Protein AF-A0A2D4GLN8-F1 (afdb_monomer_lite)

Organism: Micrurus corallinus (NCBI:txid54390)

Secondary structure (DSSP, 8-state):
-EEPPPPSS--GGGSSEEEEEEEETTEEEEEEEEETTS-EEEEETTT--EEEEE---HHHHHTSPPPP---TTT--TTSHHHHTHHHHHHHHTT-HHHHHHHHHHHHHHHHHHHHHHHHTTPPP--SSEEEETTTTEEEETT---SPP-TTTEEEEEEETTEEEEEE---------------------------

Sequence (194 aa):
MEFKLKPFFGGSTSINQISGKIKSGEEVLASLDGHWDGEVYINDLKNGSTDIFWNPTSEVRKQRLKRHIVLFEEQTEFESERLWQHVTSAIGKGDQHKATQEKFVLEEEQRHAARERKENGTEWKSLLFWHNATTNEWHYKYEDLRPWDPLNDIAQYEKDGVLQTMHRHLSNRMSTHKNMCISNQVARHKVISN

Structure (mmCIF, N/CA/C/O backbone):
data_AF-A0A2D4GLN8-F1
#
_entry.id   AF-A0A2D4GLN8-F1
#
loop_
_atom_site.group_PDB
_atom_site.id
_atom_site.type_symbol
_atom_site.label_atom_id
_atom_site.label_alt_id
_atom_site.label_comp_id
_atom_site.label_asym_id
_atom_site.label_entity_id
_atom_site.label_seq_id
_atom_site.pdbx_PDB_ins_code
_atom_site.Cartn_x
_atom_site.Cartn_y
_atom_site.Cartn_z
_atom_site.occupancy
_atom_site.B_iso_or_equiv
_atom_site.auth_seq_id
_atom_site.auth_comp_id
_atom_site.auth_asym_id
_atom_site.auth_atom_id
_atom_site.pdbx_PDB_model_num
ATOM 1 N N . MET A 1 1 ? 13.239 8.170 -11.769 1.00 92.69 1 MET A N 1
ATOM 2 C CA . MET A 1 1 ? 12.138 7.887 -12.711 1.00 92.69 1 MET A CA 1
ATOM 3 C C . MET A 1 1 ? 11.115 8.993 -12.555 1.00 92.69 1 MET A C 1
ATOM 5 O O . MET A 1 1 ? 10.962 9.494 -11.449 1.00 92.69 1 MET A O 1
ATOM 9 N N . GLU A 1 2 ? 10.488 9.403 -13.643 1.00 96.19 2 GLU A N 1
ATOM 10 C CA . GLU A 1 2 ? 9.536 10.503 -13.740 1.00 96.19 2 GLU A CA 1
ATOM 11 C C . GLU A 1 2 ? 8.198 9.941 -14.221 1.00 96.19 2 GLU A C 1
ATOM 13 O O . GLU A 1 2 ? 8.168 9.174 -15.183 1.00 96.19 2 GLU A O 1
ATOM 18 N N . PHE A 1 3 ? 7.108 10.328 -13.561 1.00 95.94 3 PHE A N 1
ATOM 19 C CA . PHE A 1 3 ? 5.743 10.074 -14.016 1.00 95.94 3 PHE A CA 1
ATOM 20 C C . PHE A 1 3 ? 5.214 11.371 -14.620 1.00 95.94 3 PHE A C 1
ATOM 22 O O . PHE A 1 3 ? 5.075 12.372 -13.916 1.00 95.94 3 PHE A O 1
ATOM 29 N N . LYS A 1 4 ? 4.960 11.373 -15.929 1.00 93.62 4 LYS A N 1
ATOM 30 C CA . LYS A 1 4 ? 4.572 12.580 -16.659 1.00 93.62 4 LYS A CA 1
ATOM 31 C C . LYS A 1 4 ? 3.086 12.854 -16.464 1.00 93.62 4 LYS A C 1
ATOM 33 O O . LYS A 1 4 ? 2.242 11.972 -16.622 1.00 93.62 4 LYS A O 1
ATOM 38 N N . LEU A 1 5 ? 2.769 14.107 -16.154 1.00 91.38 5 LEU A N 1
ATOM 39 C CA . LEU A 1 5 ? 1.395 14.598 -16.170 1.00 91.38 5 LEU A CA 1
ATOM 40 C C . LEU A 1 5 ? 0.886 14.680 -17.613 1.00 91.38 5 LEU A C 1
ATOM 42 O O . LEU A 1 5 ? 1.664 14.892 -18.545 1.00 91.38 5 LEU A O 1
ATOM 46 N N . LYS A 1 6 ? -0.433 14.565 -17.797 1.00 88.12 6 LYS A N 1
ATOM 47 C CA . LYS A 1 6 ? -1.053 14.755 -19.112 1.00 88.12 6 LYS A CA 1
ATOM 48 C C . LYS A 1 6 ? -0.771 16.189 -19.611 1.00 88.12 6 LYS A C 1
ATOM 50 O O . LYS A 1 6 ? -1.154 17.134 -18.920 1.00 88.12 6 LYS A O 1
ATOM 55 N N . PRO A 1 7 ? -0.162 16.381 -20.796 1.00 85.19 7 PRO A N 1
ATOM 56 C CA . PRO A 1 7 ? 0.069 17.709 -21.358 1.00 85.19 7 PRO A CA 1
ATOM 57 C C . PRO A 1 7 ? -1.242 18.388 -21.784 1.00 85.19 7 PRO A C 1
ATOM 59 O O . PRO A 1 7 ? -2.213 17.724 -22.150 1.00 85.19 7 PRO A O 1
ATOM 62 N N . PHE A 1 8 ? -1.248 19.727 -21.795 1.00 81.81 8 PHE A N 1
ATOM 63 C CA . PHE A 1 8 ? -2.381 20.537 -22.273 1.00 81.81 8 PHE A CA 1
ATOM 64 C C . PHE A 1 8 ? -2.736 20.259 -23.740 1.00 81.81 8 PHE A C 1
ATOM 66 O O . PHE A 1 8 ? -3.911 20.233 -24.100 1.00 81.81 8 PHE A O 1
ATOM 73 N N . PHE A 1 9 ? -1.721 20.013 -24.571 1.00 78.06 9 PHE A N 1
ATOM 74 C CA . PHE A 1 9 ? -1.871 19.602 -25.962 1.00 78.06 9 PHE A CA 1
ATOM 75 C C . PHE A 1 9 ? -1.399 18.152 -26.092 1.00 78.06 9 PHE A C 1
ATOM 77 O O . PHE A 1 9 ? -0.203 17.874 -26.078 1.00 78.06 9 PHE A O 1
ATOM 84 N N . GLY A 1 10 ? -2.352 17.225 -26.169 1.00 68.44 10 GLY A N 1
ATOM 85 C CA . GLY A 1 10 ? -2.090 15.791 -26.256 1.00 68.44 10 GLY A CA 1
ATOM 86 C C . GLY A 1 10 ? -3.377 14.972 -26.184 1.00 68.44 10 GLY A C 1
ATOM 87 O O . GLY A 1 10 ? -4.325 15.333 -25.480 1.00 68.44 10 GLY A O 1
ATOM 88 N N . GLY A 1 11 ? -3.427 13.885 -26.957 1.00 77.06 11 GLY A N 1
ATOM 89 C CA . GLY A 1 11 ? -4.566 12.967 -26.988 1.00 77.06 11 GLY A CA 1
ATOM 90 C C . GLY A 1 11 ? -4.632 12.052 -25.760 1.00 77.06 11 GLY A C 1
ATOM 91 O O . GLY A 1 11 ? -3.995 12.281 -24.733 1.00 77.06 11 GLY A O 1
ATOM 92 N N . SER A 1 12 ? -5.385 10.958 -25.871 1.00 76.06 12 SER A N 1
ATOM 93 C CA . SER A 1 12 ? -5.322 9.861 -24.892 1.00 76.06 12 SER A CA 1
ATOM 94 C C . SER A 1 12 ? -3.939 9.198 -24.845 1.00 76.06 12 SER A C 1
ATOM 96 O O . SER A 1 12 ? -3.549 8.694 -23.803 1.00 76.06 12 SER A O 1
ATOM 98 N N . THR A 1 13 ? -3.161 9.263 -25.927 1.00 79.88 13 THR A N 1
ATOM 99 C CA . THR A 1 13 ? -1.809 8.689 -26.055 1.00 79.88 13 THR A CA 1
ATOM 100 C C . THR A 1 13 ? -0.721 9.396 -25.237 1.00 79.88 13 THR A C 1
ATOM 102 O O . THR A 1 13 ? 0.426 8.966 -25.262 1.00 79.88 13 THR A O 1
ATOM 105 N N . SER A 1 14 ? -1.045 10.467 -24.505 1.00 84.12 14 SER A N 1
ATOM 106 C CA . SER A 1 14 ? -0.107 11.180 -23.623 1.00 84.12 14 SER A CA 1
ATOM 107 C C . SER A 1 14 ? -0.478 11.095 -22.136 1.00 84.12 14 SER A C 1
ATOM 109 O O . SER A 1 14 ? -0.039 11.925 -21.343 1.00 84.12 14 SER A O 1
ATOM 111 N N . ILE A 1 15 ? -1.322 10.134 -21.748 1.00 91.25 15 ILE A N 1
ATOM 112 C CA . ILE A 1 15 ? -1.586 9.797 -20.338 1.00 91.25 15 ILE A CA 1
ATOM 113 C C . ILE A 1 15 ? -0.644 8.681 -19.877 1.00 91.25 15 ILE A C 1
ATOM 115 O O . ILE A 1 15 ? -0.124 7.935 -20.702 1.00 91.25 15 ILE A O 1
ATOM 119 N N . ASN A 1 16 ? -0.451 8.544 -18.564 1.00 93.94 16 ASN A N 1
ATOM 120 C CA . ASN A 1 16 ? 0.277 7.428 -17.940 1.00 93.94 16 ASN A CA 1
ATOM 121 C C . ASN A 1 16 ? 1.735 7.242 -18.407 1.00 93.94 16 ASN A C 1
ATOM 123 O O . ASN A 1 16 ? 2.339 6.191 -18.187 1.00 93.94 16 ASN A O 1
ATOM 127 N N . GLN A 1 17 ? 2.322 8.272 -19.017 1.00 95.69 17 GLN A N 1
ATOM 128 C CA . GLN A 1 17 ? 3.695 8.227 -19.502 1.00 95.69 17 GLN A CA 1
ATOM 129 C C . GLN A 1 17 ? 4.704 8.238 -18.351 1.00 95.69 17 GLN A C 1
ATOM 131 O O . GLN A 1 17 ? 4.537 8.950 -17.358 1.00 95.69 17 GLN A O 1
ATOM 136 N N . ILE A 1 18 ? 5.792 7.496 -18.525 1.00 96.88 18 ILE A N 1
ATOM 137 C CA . ILE A 1 18 ? 6.964 7.525 -17.655 1.00 96.88 18 ILE A CA 1
ATOM 138 C C . ILE A 1 18 ? 8.237 7.744 -18.467 1.00 96.88 18 ILE A C 1
ATOM 140 O O . ILE A 1 18 ? 8.311 7.382 -19.643 1.00 96.88 18 ILE A O 1
ATOM 144 N N . SER A 1 19 ? 9.250 8.315 -17.820 1.00 97.06 19 SER A N 1
ATOM 145 C CA . SER A 1 19 ? 10.628 8.278 -18.313 1.00 97.06 19 SER A CA 1
ATOM 146 C C . SER A 1 19 ? 11.643 8.067 -17.193 1.00 97.06 19 SER A C 1
ATOM 148 O O . SER A 1 19 ? 11.405 8.362 -16.021 1.00 97.06 19 SER A O 1
ATOM 150 N N . GLY A 1 20 ? 12.812 7.540 -17.526 1.00 97.25 20 GLY A N 1
ATOM 151 C CA . GLY A 1 20 ? 13.830 7.165 -16.560 1.00 97.25 20 GLY A CA 1
ATOM 152 C C . GLY A 1 20 ? 15.208 7.035 -17.185 1.00 97.25 20 GLY A C 1
ATOM 153 O O . GLY A 1 20 ? 15.371 6.989 -18.400 1.00 97.25 20 GLY A O 1
ATOM 154 N N . LYS A 1 21 ? 16.219 6.991 -16.321 1.00 97.00 21 LYS A N 1
ATOM 155 C CA . LYS A 1 21 ? 17.610 6.728 -16.684 1.00 97.00 21 LYS A CA 1
ATOM 156 C C . LYS A 1 21 ? 18.196 5.781 -15.649 1.00 97.00 21 LYS A C 1
ATOM 158 O O . LYS A 1 21 ? 18.095 6.063 -14.455 1.00 97.00 21 LYS A O 1
ATOM 163 N N . ILE A 1 22 ? 18.789 4.689 -16.110 1.00 96.06 22 ILE A N 1
ATOM 164 C CA . ILE A 1 22 ? 19.593 3.782 -15.292 1.00 96.06 22 ILE A CA 1
ATOM 165 C C . ILE A 1 22 ? 21.025 4.314 -15.340 1.00 96.06 22 ILE A C 1
ATOM 167 O O . ILE A 1 22 ? 21.547 4.585 -16.424 1.00 96.06 22 ILE A O 1
ATOM 171 N N . LYS A 1 23 ? 21.642 4.515 -14.174 1.00 95.81 23 LYS A N 1
ATOM 172 C CA . LYS A 1 23 ? 22.977 5.108 -14.054 1.00 95.81 23 LYS A CA 1
ATOM 173 C C . LYS A 1 23 ? 23.905 4.273 -13.183 1.00 95.81 23 LYS A C 1
ATOM 175 O O . LYS A 1 23 ? 23.449 3.647 -12.231 1.00 95.81 23 LYS A O 1
ATOM 180 N N . SER A 1 24 ? 25.201 4.360 -13.467 1.00 95.88 24 SER A N 1
ATOM 181 C CA . SER A 1 24 ? 26.281 3.934 -12.574 1.00 95.88 24 SER A CA 1
ATOM 182 C C . SER A 1 24 ? 27.139 5.156 -12.249 1.00 95.88 24 SER A C 1
ATOM 184 O O . SER A 1 24 ? 27.891 5.642 -13.092 1.00 95.88 24 SER A O 1
ATOM 186 N N . GLY A 1 25 ? 26.953 5.724 -11.055 1.00 94.38 25 GLY A N 1
ATOM 187 C CA . GLY A 1 25 ? 27.470 7.058 -10.741 1.00 94.38 25 GLY A CA 1
ATOM 188 C C . GLY A 1 25 ? 26.879 8.114 -11.684 1.00 94.38 25 GLY A C 1
ATOM 189 O O . GLY A 1 25 ? 25.660 8.293 -11.745 1.00 94.38 25 GLY A O 1
ATOM 190 N N . GLU A 1 26 ? 27.740 8.804 -12.431 1.00 93.44 26 GLU A N 1
ATOM 191 C CA . GLU A 1 26 ? 27.329 9.808 -13.420 1.00 93.44 26 GLU A CA 1
ATOM 192 C C . GLU A 1 26 ? 27.020 9.214 -14.808 1.00 93.44 26 GLU A C 1
ATOM 194 O O . GLU A 1 26 ? 26.206 9.789 -15.539 1.00 93.44 26 GLU A O 1
ATOM 199 N N . GLU A 1 27 ? 27.601 8.054 -15.149 1.00 94.94 27 GLU A N 1
ATOM 200 C CA . GLU A 1 27 ? 27.403 7.367 -16.433 1.00 94.94 27 GLU A CA 1
ATOM 201 C C . GLU A 1 27 ? 25.939 6.937 -16.583 1.00 94.94 27 GLU A C 1
ATOM 203 O O . GLU A 1 27 ? 25.380 6.271 -15.708 1.00 94.94 27 GLU A O 1
ATOM 208 N N . VAL A 1 28 ? 25.311 7.293 -17.706 1.00 95.81 28 VAL A N 1
ATOM 209 C CA . VAL A 1 28 ? 23.984 6.783 -18.069 1.00 95.81 28 VAL A CA 1
ATOM 210 C C . VAL A 1 28 ? 24.169 5.506 -18.877 1.00 95.81 28 VAL A C 1
ATOM 212 O O . VAL A 1 28 ? 24.765 5.540 -19.948 1.00 95.81 28 VAL A O 1
ATOM 215 N N . LEU A 1 29 ? 23.647 4.395 -18.362 1.00 96.12 29 LEU A N 1
ATOM 216 C CA . LEU A 1 29 ? 23.740 3.080 -18.996 1.00 96.12 29 LEU A CA 1
ATOM 217 C C . LEU A 1 29 ? 22.573 2.836 -19.959 1.00 96.12 29 LEU A C 1
ATOM 219 O O . LEU A 1 29 ? 22.769 2.310 -21.049 1.00 96.12 29 LEU A O 1
ATOM 223 N N . ALA A 1 30 ? 21.365 3.249 -19.565 1.00 97.38 30 ALA A N 1
ATOM 224 C CA . ALA A 1 30 ? 20.156 3.097 -20.367 1.00 97.38 30 ALA A CA 1
ATOM 225 C C . ALA A 1 30 ? 19.115 4.186 -20.056 1.00 97.38 30 ALA A C 1
ATOM 227 O O . ALA A 1 30 ? 19.125 4.759 -18.958 1.00 97.38 30 ALA A O 1
ATOM 228 N N . SER A 1 31 ? 18.185 4.443 -20.982 1.00 97.44 31 SER A N 1
ATOM 229 C CA . SER A 1 31 ? 16.921 5.142 -20.682 1.00 97.44 31 SER A CA 1
ATOM 230 C C . SER A 1 31 ? 15.756 4.160 -20.567 1.00 97.44 31 SER A C 1
ATOM 232 O O . SER A 1 31 ? 15.816 3.048 -21.083 1.00 97.44 31 SER A O 1
ATOM 234 N N . LEU A 1 32 ? 14.706 4.578 -19.866 1.00 97.81 32 LEU A N 1
ATOM 235 C CA . LEU A 1 32 ? 13.406 3.914 -19.830 1.00 97.81 32 LEU A CA 1
ATOM 236 C C . LEU A 1 32 ? 12.368 4.922 -20.300 1.00 97.81 32 LEU A C 1
ATOM 238 O O . LEU A 1 32 ? 12.327 6.013 -19.740 1.00 97.81 32 LEU A O 1
ATOM 242 N N . ASP A 1 33 ? 11.521 4.577 -21.260 1.00 96.94 33 ASP A N 1
ATOM 243 C CA . ASP A 1 33 ? 10.501 5.482 -21.799 1.00 96.94 33 ASP A CA 1
ATOM 244 C C . ASP A 1 33 ? 9.259 4.682 -22.228 1.00 96.94 33 ASP A C 1
ATOM 246 O O . ASP A 1 33 ? 9.375 3.608 -22.815 1.00 96.94 33 ASP A O 1
ATOM 250 N N . GLY A 1 34 ? 8.055 5.172 -21.914 1.00 96.12 34 GLY A N 1
ATOM 251 C CA . GLY A 1 34 ? 6.804 4.500 -22.290 1.00 96.12 34 GLY A CA 1
ATOM 252 C C . GLY A 1 34 ? 5.644 4.798 -21.346 1.00 96.12 34 GLY A C 1
ATOM 253 O O . GLY A 1 34 ? 5.545 5.909 -20.831 1.00 96.12 34 GLY A O 1
ATOM 254 N N . HIS A 1 35 ? 4.769 3.818 -21.120 1.00 95.81 35 HIS A N 1
ATOM 255 C CA . HIS A 1 35 ? 3.524 3.938 -20.355 1.00 95.81 35 HIS A CA 1
ATOM 256 C C . HIS A 1 35 ? 3.455 2.895 -19.233 1.00 95.81 35 HIS A C 1
ATOM 258 O O . HIS A 1 35 ? 3.613 1.706 -19.490 1.00 95.81 35 HIS A O 1
ATOM 264 N N . TRP A 1 36 ? 3.193 3.302 -17.985 1.00 94.62 36 TRP A N 1
ATOM 265 C CA . TRP A 1 36 ? 3.223 2.366 -16.842 1.00 94.62 36 TRP A CA 1
ATOM 266 C C . TRP A 1 36 ? 2.078 1.334 -16.850 1.00 94.62 36 TRP A C 1
ATOM 268 O O . TRP A 1 36 ? 2.211 0.246 -16.282 1.00 94.62 36 TRP A O 1
ATOM 278 N N . ASP A 1 37 ? 0.966 1.654 -17.512 1.00 93.44 37 ASP A N 1
ATOM 279 C CA . ASP A 1 37 ? -0.192 0.785 -17.754 1.00 93.44 37 ASP A CA 1
ATOM 280 C C . ASP A 1 37 ? -0.115 0.008 -19.082 1.00 93.44 37 ASP A C 1
ATOM 282 O O . ASP A 1 37 ? -0.986 -0.821 -19.363 1.00 93.44 37 ASP A O 1
ATOM 286 N N . GLY A 1 38 ? 0.937 0.242 -19.870 1.00 94.06 38 GLY A N 1
ATOM 287 C CA . GLY A 1 38 ? 1.184 -0.356 -21.177 1.00 94.06 38 GLY A CA 1
ATOM 288 C C . GLY A 1 38 ? 2.660 -0.701 -21.365 1.00 94.06 38 GLY A C 1
ATOM 289 O O . GLY A 1 38 ? 3.298 -1.255 -20.472 1.00 94.06 38 GLY A O 1
ATOM 290 N N . GLU A 1 39 ? 3.195 -0.416 -22.546 1.00 96.69 39 GLU A N 1
ATOM 291 C CA . GLU A 1 39 ? 4.578 -0.750 -22.884 1.00 96.69 39 GLU A CA 1
ATOM 292 C C . GLU A 1 39 ? 5.568 0.283 -22.344 1.00 96.69 39 GLU A C 1
ATOM 294 O O . GLU A 1 39 ? 5.415 1.485 -22.566 1.00 96.69 39 GLU A O 1
ATOM 299 N N . VAL A 1 40 ? 6.617 -0.201 -21.682 1.00 97.62 40 VAL A N 1
ATOM 300 C CA . VAL A 1 40 ? 7.818 0.565 -21.335 1.00 97.62 40 VAL A CA 1
ATOM 301 C C . VAL A 1 40 ? 8.992 -0.066 -22.059 1.00 97.62 40 VAL A C 1
ATOM 303 O O . VAL A 1 40 ? 9.223 -1.272 -21.952 1.00 97.62 40 VAL A O 1
ATOM 306 N N . TYR A 1 41 ? 9.742 0.766 -22.764 1.00 97.94 41 TYR A N 1
ATOM 307 C CA . TYR A 1 41 ? 10.926 0.388 -23.515 1.00 97.94 41 TYR A CA 1
ATOM 308 C C . TYR A 1 41 ? 12.179 0.743 -22.715 1.00 97.94 41 TYR A C 1
ATOM 310 O O . TYR A 1 41 ? 12.209 1.774 -22.039 1.00 97.94 41 TYR A O 1
ATOM 318 N N . ILE A 1 42 ? 13.207 -0.101 -22.793 1.00 97.81 42 ILE A N 1
ATOM 319 C CA . ILE A 1 42 ? 14.565 0.202 -22.336 1.00 97.81 42 ILE A CA 1
ATOM 320 C C . ILE A 1 42 ? 15.451 0.451 -23.555 1.00 97.81 42 ILE A C 1
ATOM 322 O O . ILE A 1 42 ? 15.430 -0.328 -24.502 1.00 97.81 42 ILE A O 1
ATOM 326 N N . ASN A 1 43 ? 16.214 1.542 -23.525 1.00 97.12 43 ASN A N 1
ATOM 327 C CA . ASN A 1 43 ? 17.177 1.899 -24.564 1.00 97.12 43 ASN A CA 1
ATOM 328 C C . ASN A 1 43 ? 18.588 1.777 -23.983 1.00 97.12 43 ASN A C 1
ATOM 330 O O . ASN A 1 43 ? 18.967 2.611 -23.157 1.00 97.12 43 ASN A O 1
ATOM 334 N N . ASP A 1 44 ? 19.346 0.755 -24.376 1.00 95.69 44 ASP A N 1
ATOM 335 C CA . ASP A 1 44 ? 20.734 0.556 -23.944 1.00 95.69 44 ASP A CA 1
ATOM 336 C C . ASP A 1 44 ? 21.667 1.471 -24.758 1.00 95.69 44 ASP A C 1
ATOM 338 O O . ASP A 1 44 ? 21.703 1.455 -25.990 1.00 95.69 44 ASP A O 1
ATOM 342 N N . LEU A 1 45 ? 22.418 2.324 -24.055 1.00 91.31 45 LEU A N 1
ATOM 343 C CA . LEU A 1 45 ? 23.272 3.344 -24.668 1.00 91.31 45 LEU A CA 1
ATOM 344 C C . LEU A 1 45 ? 24.632 2.801 -25.135 1.00 91.31 45 LEU A C 1
ATOM 346 O O . LEU A 1 45 ? 25.351 3.512 -25.835 1.00 91.31 45 LEU A O 1
ATOM 350 N N . LYS A 1 46 ? 25.008 1.571 -24.757 1.00 89.12 46 LYS A N 1
ATOM 351 C CA . LYS A 1 46 ? 26.291 0.944 -25.119 1.00 89.12 46 LYS A CA 1
ATOM 352 C C . LYS A 1 46 ? 26.225 0.206 -26.448 1.00 89.12 46 LYS A C 1
ATOM 354 O O . LYS A 1 46 ? 27.207 0.213 -27.186 1.00 89.12 46 LYS A O 1
ATOM 359 N N . ASN A 1 47 ? 25.093 -0.426 -26.748 1.00 90.62 47 ASN A N 1
ATOM 360 C CA . ASN A 1 47 ? 24.864 -1.162 -27.996 1.00 90.62 47 ASN A CA 1
ATOM 361 C C . ASN A 1 47 ? 23.846 -0.474 -28.934 1.00 90.62 47 ASN A C 1
ATOM 363 O O . ASN A 1 47 ? 23.791 -0.823 -30.112 1.00 90.62 47 ASN A O 1
ATOM 367 N N . GLY A 1 48 ? 23.071 0.500 -28.440 1.00 91.62 48 GLY A N 1
ATOM 368 C CA . GLY A 1 48 ? 22.017 1.180 -29.193 1.00 91.62 48 GLY A CA 1
ATOM 369 C C . GLY A 1 48 ? 20.736 0.359 -29.390 1.00 91.62 48 GLY A C 1
ATOM 370 O O . GLY A 1 48 ? 19.963 0.695 -30.287 1.00 91.62 48 GLY A O 1
ATOM 371 N N . SER A 1 49 ? 20.509 -0.714 -28.619 1.00 94.94 49 SER A N 1
ATOM 372 C CA . SER A 1 49 ? 19.283 -1.516 -28.707 1.00 94.94 49 SER A CA 1
ATOM 373 C C . SER A 1 49 ? 18.118 -0.867 -27.959 1.00 94.94 49 SER A C 1
ATOM 375 O O . SER A 1 49 ? 18.292 -0.197 -26.939 1.00 94.94 49 SER A O 1
ATOM 377 N N . THR A 1 50 ? 16.913 -1.097 -28.479 1.00 97.38 50 THR A N 1
ATOM 378 C CA . THR A 1 50 ? 15.649 -0.753 -27.829 1.00 97.38 50 THR A CA 1
ATOM 379 C C . THR A 1 50 ? 14.852 -2.033 -27.648 1.00 97.38 50 THR A C 1
ATOM 381 O O . THR A 1 50 ? 14.463 -2.662 -28.631 1.00 97.38 50 THR A O 1
ATOM 384 N N . ASP A 1 51 ? 14.579 -2.391 -26.399 1.00 97.38 51 ASP A N 1
ATOM 385 C CA . ASP A 1 51 ? 13.909 -3.634 -26.022 1.00 97.38 51 ASP A CA 1
ATOM 386 C C . ASP A 1 51 ? 12.682 -3.343 -25.143 1.00 97.38 51 ASP A C 1
ATOM 388 O O . ASP A 1 51 ? 12.599 -2.309 -24.476 1.00 97.38 51 ASP A O 1
ATOM 392 N N . ILE A 1 52 ? 11.700 -4.250 -25.119 1.00 97.12 52 ILE A N 1
ATOM 393 C CA . ILE A 1 52 ? 10.540 -4.121 -24.223 1.00 97.12 52 ILE A CA 1
ATOM 394 C C . ILE A 1 52 ? 10.979 -4.487 -22.801 1.00 97.12 52 ILE A C 1
ATOM 396 O O . ILE A 1 52 ? 11.289 -5.641 -22.512 1.00 97.12 52 ILE A O 1
ATOM 400 N N . PHE A 1 53 ? 10.961 -3.506 -21.900 1.00 96.31 53 PHE A N 1
ATOM 401 C CA . PHE A 1 53 ? 11.264 -3.684 -20.479 1.00 96.31 53 PHE A CA 1
ATOM 402 C C . PHE A 1 53 ? 10.050 -4.180 -19.686 1.00 96.31 53 PHE A C 1
ATOM 404 O O . PHE A 1 53 ? 10.172 -5.013 -18.789 1.00 96.31 53 PHE A O 1
ATOM 411 N N . TRP A 1 54 ? 8.865 -3.663 -20.012 1.00 95.38 54 TRP A N 1
ATOM 412 C CA . TRP A 1 54 ? 7.610 -4.012 -19.353 1.00 95.38 54 TRP A CA 1
ATOM 413 C C . TRP A 1 54 ? 6.456 -3.946 -20.346 1.00 95.38 54 TRP A C 1
ATOM 415 O O . TRP A 1 54 ? 6.346 -2.996 -21.115 1.00 95.38 54 TRP A O 1
ATOM 425 N N . ASN A 1 55 ? 5.577 -4.944 -20.300 1.00 95.81 55 ASN A N 1
ATOM 426 C CA . ASN A 1 55 ? 4.279 -4.920 -20.963 1.00 95.81 55 ASN A CA 1
ATOM 427 C C . ASN A 1 55 ? 3.293 -5.753 -20.116 1.00 95.81 55 ASN A C 1
ATOM 429 O O . ASN A 1 55 ? 3.467 -6.971 -20.001 1.00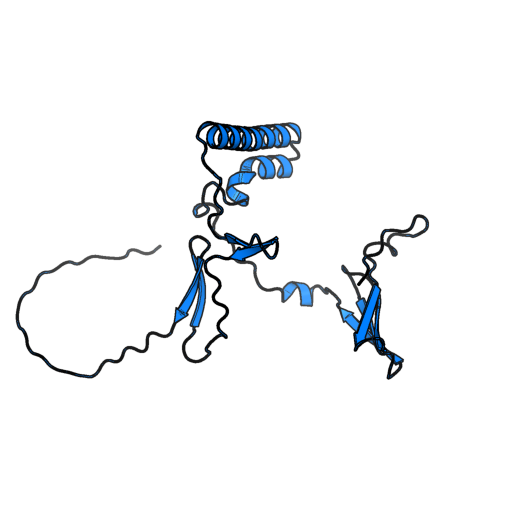 95.81 55 ASN A O 1
ATOM 433 N N . PRO A 1 56 ? 2.264 -5.147 -19.492 1.00 94.56 56 PRO A N 1
ATOM 434 C CA . PRO A 1 56 ? 1.294 -5.842 -18.661 1.00 94.56 56 PRO A CA 1
ATOM 435 C C . PRO A 1 56 ? 0.249 -6.538 -19.542 1.00 94.56 56 PRO A C 1
ATOM 437 O O . PRO A 1 56 ? -0.940 -6.212 -19.492 1.00 94.56 56 PRO A O 1
ATOM 440 N N . THR A 1 57 ? 0.664 -7.512 -20.349 1.00 95.50 57 THR A N 1
ATOM 441 C CA . THR A 1 57 ? -0.245 -8.317 -21.180 1.00 95.50 57 THR A CA 1
ATOM 442 C C . THR A 1 57 ? -1.266 -9.073 -20.322 1.00 95.50 57 THR A C 1
ATOM 444 O O . THR A 1 57 ? -1.127 -9.196 -19.099 1.00 95.50 57 THR A O 1
ATOM 447 N N . SER A 1 58 ? -2.320 -9.602 -20.945 1.00 94.62 58 SER A N 1
ATOM 448 C CA . SER A 1 58 ? -3.290 -10.454 -20.242 1.00 94.62 58 SER A CA 1
ATOM 449 C C . SER A 1 58 ? -2.623 -11.696 -19.640 1.00 94.62 58 SER A C 1
ATOM 451 O O . SER A 1 58 ? -3.026 -12.161 -18.580 1.00 94.62 58 SER A O 1
ATOM 453 N N . GLU A 1 59 ? -1.571 -12.201 -20.276 1.00 94.31 59 GLU A N 1
ATOM 454 C CA . GLU A 1 59 ? -0.804 -13.383 -19.884 1.00 94.31 59 GLU A CA 1
ATOM 455 C C . GLU A 1 59 ? 0.042 -13.081 -18.643 1.00 94.31 59 GLU A C 1
ATOM 457 O O . GLU A 1 59 ? -0.069 -13.792 -17.645 1.00 94.31 59 GLU A O 1
ATOM 462 N N . VAL A 1 60 ? 0.770 -11.958 -18.642 1.00 92.44 60 VAL A N 1
ATOM 463 C CA . VAL A 1 60 ? 1.498 -11.458 -17.460 1.00 92.44 60 VAL A CA 1
ATOM 464 C C . VAL A 1 60 ? 0.531 -11.171 -16.304 1.00 92.44 60 VAL A C 1
ATOM 466 O O . VAL A 1 60 ? 0.814 -11.494 -15.151 1.00 92.44 60 VAL A O 1
ATOM 469 N N . ARG A 1 61 ? -0.661 -10.621 -16.583 1.00 92.69 61 ARG A N 1
ATOM 470 C CA . ARG A 1 61 ? -1.692 -10.393 -15.554 1.00 92.69 61 ARG A CA 1
ATOM 471 C C . ARG A 1 61 ? -2.246 -11.692 -14.959 1.00 92.69 61 ARG A C 1
ATOM 473 O O . ARG A 1 61 ? -2.482 -11.718 -13.754 1.00 92.69 61 ARG A O 1
ATOM 480 N N . LYS A 1 62 ? -2.417 -12.757 -15.755 1.00 93.62 62 LYS A N 1
ATOM 481 C CA . LYS A 1 62 ? -2.832 -14.096 -15.281 1.00 93.62 62 LYS A CA 1
ATOM 482 C C . LYS A 1 62 ? -1.768 -14.771 -14.404 1.00 93.62 62 LYS A C 1
ATOM 484 O O . LYS A 1 62 ? -2.123 -15.593 -13.57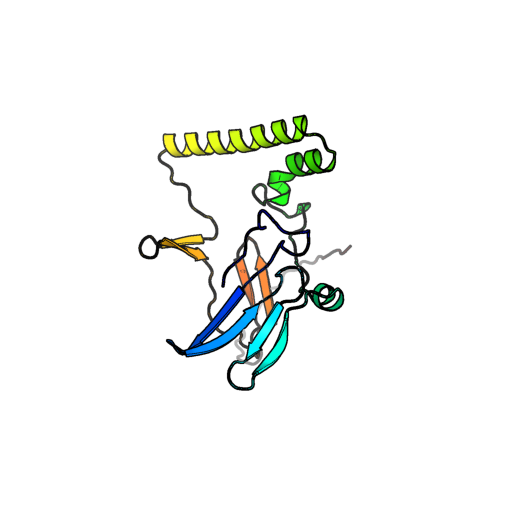0 1.00 93.62 62 LYS A O 1
ATOM 489 N N . GLN A 1 63 ? -0.490 -14.423 -14.576 1.00 94.12 63 GLN A N 1
ATOM 490 C CA . GLN A 1 63 ? 0.637 -14.945 -13.788 1.00 94.12 63 GLN A CA 1
ATOM 491 C C . GLN A 1 63 ? 0.852 -14.225 -12.444 1.00 94.12 63 GLN A C 1
ATOM 493 O O . GLN A 1 63 ? 1.731 -14.615 -11.676 1.00 94.12 63 GLN A O 1
ATOM 498 N N . ARG A 1 64 ? 0.076 -13.177 -12.133 1.00 92.50 64 ARG A N 1
ATOM 499 C CA . ARG A 1 64 ? 0.165 -12.482 -10.839 1.00 92.50 64 ARG A CA 1
ATOM 500 C C . ARG A 1 64 ? -0.116 -13.452 -9.691 1.00 92.50 64 ARG A C 1
ATOM 502 O O . ARG A 1 64 ? -1.076 -14.218 -9.747 1.00 92.50 64 ARG A O 1
ATOM 509 N N . LEU A 1 65 ? 0.684 -13.360 -8.626 1.00 90.81 65 LEU A N 1
ATOM 510 C CA . LEU A 1 65 ? 0.446 -14.105 -7.391 1.00 90.81 65 LEU A CA 1
ATOM 511 C C . LEU A 1 65 ? -0.984 -13.857 -6.897 1.00 90.81 65 LEU A C 1
ATOM 513 O O . LEU A 1 65 ? -1.451 -12.714 -6.846 1.00 90.81 65 LEU A O 1
ATOM 517 N N . LYS A 1 66 ? -1.683 -14.935 -6.531 1.00 86.88 66 LYS A N 1
ATOM 518 C CA . LYS A 1 66 ? -3.030 -14.835 -5.976 1.00 86.88 66 LYS A CA 1
ATOM 519 C C . LYS A 1 66 ? -2.946 -14.104 -4.637 1.00 86.88 66 LYS A C 1
ATOM 521 O O . LYS A 1 66 ? -2.293 -14.578 -3.714 1.00 86.88 66 LYS A O 1
ATOM 526 N N . ARG A 1 67 ? -3.638 -12.970 -4.515 1.00 87.25 67 ARG A N 1
ATOM 527 C CA . ARG A 1 67 ? -3.858 -12.325 -3.217 1.00 87.25 67 ARG A CA 1
ATOM 528 C C . ARG A 1 67 ? -4.709 -13.263 -2.359 1.00 87.25 67 ARG A C 1
ATOM 530 O O . ARG A 1 67 ? -5.847 -13.562 -2.719 1.00 87.25 67 ARG A O 1
ATOM 537 N N . HIS A 1 68 ? -4.153 -13.711 -1.241 1.00 82.62 68 HIS A N 1
ATOM 538 C CA . HIS A 1 68 ? -4.921 -14.328 -0.166 1.00 82.62 68 HIS A CA 1
ATOM 539 C C . HIS A 1 68 ? -5.556 -13.216 0.682 1.00 82.62 68 HIS A C 1
ATOM 541 O O . HIS A 1 68 ? -4.987 -12.130 0.812 1.00 82.62 68 HIS A O 1
ATOM 547 N N . ILE A 1 69 ? -6.765 -13.460 1.179 1.00 85.12 69 ILE A N 1
ATOM 548 C CA . ILE A 1 69 ? -7.525 -12.556 2.049 1.00 85.12 69 ILE A CA 1
ATOM 549 C C . ILE A 1 69 ? -8.117 -13.374 3.191 1.00 85.12 69 ILE A C 1
ATOM 551 O O . ILE A 1 69 ? -8.482 -14.530 2.973 1.00 85.12 69 ILE A O 1
ATOM 555 N N . VAL A 1 70 ? -8.205 -12.767 4.372 1.00 88.12 70 VAL A N 1
ATOM 556 C CA . VAL A 1 70 ? -8.967 -13.295 5.511 1.00 88.12 70 VAL A CA 1
ATOM 557 C C . VAL A 1 70 ? -10.451 -13.285 5.135 1.00 88.12 70 VAL A C 1
ATOM 559 O O . VAL A 1 70 ? -10.923 -12.307 4.541 1.00 88.12 70 VAL A O 1
ATOM 562 N N . LEU A 1 71 ? -11.177 -14.370 5.427 1.00 92.56 71 LEU A N 1
ATOM 563 C CA . LEU A 1 71 ? -12.609 -14.453 5.127 1.00 92.56 71 LEU A CA 1
ATOM 564 C C . LEU A 1 71 ? -13.371 -13.402 5.937 1.00 92.56 71 LEU A C 1
ATOM 566 O O . LEU A 1 71 ? -13.020 -13.119 7.078 1.00 92.56 71 LEU A O 1
ATOM 570 N N . PHE A 1 72 ? -14.422 -12.820 5.363 1.00 94.00 72 PHE A N 1
ATOM 571 C CA . PHE A 1 72 ? -15.132 -11.689 5.970 1.00 94.00 72 PHE A CA 1
ATOM 572 C C . PHE A 1 72 ? -15.673 -12.000 7.377 1.00 94.00 72 PHE A C 1
ATOM 574 O O . PHE A 1 72 ? -15.674 -11.148 8.264 1.00 94.00 72 PHE A O 1
ATOM 581 N N . GLU A 1 73 ? -16.098 -13.243 7.590 1.00 94.94 73 GLU A N 1
ATOM 582 C CA . GLU A 1 73 ? -16.600 -13.766 8.859 1.00 94.94 73 GLU A CA 1
ATOM 583 C C . GLU A 1 73 ? -15.495 -13.908 9.922 1.00 94.94 73 GLU A C 1
ATOM 585 O O . GLU A 1 73 ? -15.782 -13.817 11.117 1.00 94.94 73 GLU A O 1
ATOM 590 N N . GLU A 1 74 ? -14.246 -14.102 9.487 1.00 92.69 74 GLU A N 1
ATOM 591 C CA . GLU A 1 74 ? -13.044 -14.249 10.318 1.00 92.69 74 GLU A CA 1
ATOM 592 C C . GLU A 1 74 ? -12.375 -12.896 10.634 1.00 92.69 74 GLU A C 1
ATOM 594 O O . GLU A 1 74 ? -11.646 -12.798 11.619 1.00 92.69 74 GLU A O 1
ATOM 599 N N . GLN A 1 75 ? -12.647 -11.846 9.846 1.00 94.44 75 GLN A N 1
ATOM 600 C CA . GLN A 1 75 ? -12.079 -10.506 10.046 1.00 94.44 75 GLN A CA 1
ATOM 601 C C . GLN A 1 75 ? -12.519 -9.875 11.374 1.00 94.44 75 GLN A C 1
ATOM 603 O O . GLN A 1 75 ? -13.701 -9.872 11.735 1.00 94.44 75 GLN A O 1
ATOM 608 N N . THR A 1 76 ? -11.574 -9.248 12.065 1.00 93.44 76 THR A N 1
ATOM 609 C CA . THR A 1 76 ? -11.787 -8.434 13.268 1.00 93.44 76 THR A CA 1
ATOM 610 C C . THR A 1 76 ? -12.450 -7.086 12.952 1.00 93.44 76 THR A C 1
ATOM 612 O O . THR A 1 76 ? -12.482 -6.627 11.811 1.00 93.44 76 THR A O 1
ATOM 615 N N . GLU A 1 77 ? -13.012 -6.425 13.968 1.00 94.38 77 GLU A N 1
ATOM 616 C CA . GLU A 1 77 ? -13.849 -5.222 13.799 1.00 94.38 77 GLU A CA 1
ATOM 617 C C . GLU A 1 77 ? -13.154 -4.038 13.096 1.00 94.38 77 GLU A C 1
ATOM 619 O O . GLU A 1 77 ? -13.815 -3.274 12.395 1.00 94.38 77 GLU A O 1
ATOM 624 N N . PHE A 1 78 ? -11.830 -3.910 13.244 1.00 93.81 78 PHE A N 1
ATOM 625 C CA . PHE A 1 78 ? -11.030 -2.822 12.669 1.00 93.81 78 PHE A CA 1
ATOM 626 C C . PHE A 1 78 ? -10.312 -3.194 11.362 1.00 93.81 78 PHE A C 1
ATOM 628 O O . PHE A 1 78 ? -9.595 -2.360 10.806 1.00 93.81 78 PHE A O 1
ATOM 635 N N . GLU A 1 79 ? -10.498 -4.408 10.836 1.00 94.12 79 GLU A N 1
ATOM 636 C CA . GLU A 1 79 ? -9.993 -4.759 9.507 1.00 94.12 79 GLU A CA 1
ATOM 637 C C . GLU A 1 79 ? -10.782 -4.043 8.411 1.00 94.12 79 GLU A C 1
ATOM 639 O O . GLU A 1 79 ? -12.005 -3.929 8.461 1.00 94.12 79 GLU A O 1
ATOM 644 N N . SER A 1 80 ? -10.072 -3.527 7.405 1.00 95.31 80 SER A N 1
ATOM 645 C CA . SER A 1 80 ? -10.609 -2.495 6.513 1.00 95.31 80 SER A CA 1
ATOM 646 C C . SER A 1 80 ? -11.867 -2.898 5.741 1.00 95.31 80 SER A C 1
ATOM 648 O O . SER A 1 80 ? -12.711 -2.045 5.488 1.00 95.31 80 SER A O 1
ATOM 650 N N . GLU A 1 81 ? -12.014 -4.159 5.337 1.00 95.50 81 GLU A N 1
ATOM 651 C CA . GLU A 1 81 ? -13.198 -4.596 4.588 1.00 95.50 81 GLU A CA 1
ATOM 652 C C . GLU A 1 81 ? -14.430 -4.701 5.500 1.00 95.50 81 GLU A C 1
ATOM 654 O O . GLU A 1 81 ? -15.482 -4.157 5.155 1.00 95.50 81 GLU A O 1
ATOM 659 N N . ARG A 1 82 ? -14.286 -5.280 6.700 1.00 96.69 82 ARG A N 1
ATOM 660 C CA . ARG A 1 82 ? -15.330 -5.299 7.735 1.00 96.69 82 ARG A CA 1
ATOM 661 C C . ARG A 1 82 ? -15.681 -3.907 8.265 1.00 96.69 82 ARG A C 1
ATOM 663 O O . ARG A 1 82 ? -16.866 -3.585 8.357 1.00 96.69 82 ARG A O 1
ATOM 670 N N . LEU A 1 83 ? -14.687 -3.073 8.564 1.00 97.50 83 LEU A N 1
ATOM 671 C CA . LEU A 1 83 ? -14.869 -1.724 9.109 1.00 97.50 83 LEU A CA 1
ATOM 672 C C . LEU A 1 83 ? -15.589 -0.792 8.118 1.00 97.50 83 LEU A C 1
ATOM 674 O O . LEU A 1 83 ? -16.465 -0.026 8.507 1.00 97.50 83 LEU A O 1
ATOM 678 N N . TRP A 1 84 ? -15.267 -0.876 6.822 1.00 98.12 84 TRP A N 1
ATOM 679 C CA . TRP A 1 84 ? -15.855 -0.013 5.787 1.00 98.12 84 TRP A CA 1
ATOM 680 C C . TRP A 1 84 ? -17.065 -0.627 5.058 1.00 98.12 84 TRP A C 1
ATOM 682 O O . TRP A 1 84 ? -17.588 -0.006 4.128 1.00 98.12 84 TRP A O 1
ATOM 692 N N . GLN A 1 85 ? -17.548 -1.807 5.475 1.00 98.00 85 GLN A N 1
ATOM 693 C CA . GLN A 1 85 ? -18.558 -2.606 4.758 1.00 98.00 85 GLN A CA 1
ATOM 694 C C . GLN A 1 85 ? -19.833 -1.832 4.366 1.00 98.00 85 GLN A C 1
ATOM 696 O O . GLN A 1 85 ? -20.395 -2.040 3.289 1.00 98.00 85 GLN A O 1
ATOM 701 N N . HIS A 1 86 ? -20.318 -0.926 5.223 1.00 98.25 86 HIS A N 1
ATOM 702 C CA . HIS A 1 86 ? -21.564 -0.196 4.974 1.00 98.25 86 HIS A CA 1
ATOM 703 C C . HIS A 1 86 ? -21.361 0.938 3.963 1.00 98.25 86 HIS A C 1
ATOM 705 O O . HIS A 1 86 ? -22.185 1.116 3.061 1.00 98.25 86 HIS A O 1
ATOM 711 N N . VAL A 1 87 ? -20.216 1.625 4.040 1.00 98.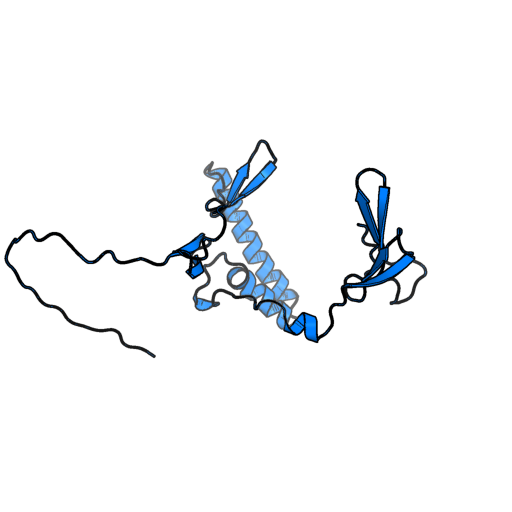56 87 VAL A N 1
ATOM 712 C CA . VAL A 1 87 ? -19.792 2.648 3.075 1.00 98.56 87 VAL A CA 1
ATOM 713 C C . VAL A 1 87 ? -19.584 2.019 1.697 1.00 98.56 87 VAL A C 1
ATOM 715 O O . VAL A 1 87 ? -20.143 2.498 0.711 1.00 98.56 87 VAL A O 1
ATOM 718 N N . THR A 1 88 ? -18.842 0.910 1.613 1.00 98.12 88 THR A N 1
ATOM 719 C CA . THR A 1 88 ? -18.579 0.218 0.340 1.00 98.12 88 THR A CA 1
ATOM 720 C C . THR A 1 88 ? -19.853 -0.382 -0.259 1.00 98.12 88 THR A C 1
ATOM 722 O O . THR A 1 88 ? -20.067 -0.259 -1.466 1.00 98.12 88 THR A O 1
ATOM 725 N N . SER A 1 89 ? -20.756 -0.938 0.561 1.00 98.38 89 SER A N 1
ATOM 726 C CA . SER A 1 89 ? -22.067 -1.426 0.103 1.00 98.38 89 SER A CA 1
ATOM 727 C C . SER A 1 89 ? -22.951 -0.307 -0.459 1.00 98.38 89 SER A C 1
ATOM 729 O O . SER A 1 89 ? -23.640 -0.520 -1.458 1.00 98.38 89 SER A O 1
ATOM 731 N N . ALA A 1 90 ? -22.938 0.884 0.149 1.00 98.56 90 ALA A N 1
ATOM 732 C CA . ALA A 1 90 ? -23.688 2.041 -0.339 1.00 98.56 90 ALA A CA 1
ATOM 733 C C . ALA A 1 90 ? -23.106 2.593 -1.653 1.00 98.56 90 ALA A C 1
ATOM 735 O O . ALA A 1 90 ? -23.852 2.794 -2.612 1.00 98.56 90 ALA A O 1
ATOM 736 N N . ILE A 1 91 ? -21.776 2.730 -1.743 1.00 98.44 91 ILE A N 1
ATOM 737 C CA . ILE A 1 91 ? -21.072 3.122 -2.978 1.00 98.44 91 ILE A CA 1
ATOM 738 C C . ILE A 1 91 ? -21.376 2.135 -4.114 1.00 98.44 91 ILE A C 1
ATOM 740 O O . ILE A 1 91 ? -21.728 2.562 -5.211 1.00 98.44 91 ILE A O 1
ATOM 744 N N . GLY A 1 92 ? -21.318 0.825 -3.850 1.00 98.31 92 GLY A N 1
ATOM 745 C CA . GLY A 1 92 ? -21.633 -0.216 -4.835 1.00 98.31 92 GLY A CA 1
ATOM 746 C C . GLY A 1 92 ? -23.085 -0.199 -5.334 1.00 98.31 92 GLY A C 1
ATOM 747 O O . GLY A 1 92 ? -23.363 -0.700 -6.420 1.00 98.31 92 GLY A O 1
ATOM 748 N N . LYS A 1 93 ? -24.005 0.411 -4.575 1.00 98.44 93 LYS A N 1
ATOM 749 C CA . LYS A 1 93 ? -25.411 0.646 -4.956 1.00 98.44 93 LYS A CA 1
ATOM 750 C C . LYS A 1 93 ? -25.649 2.023 -5.593 1.00 98.44 93 LYS A C 1
ATOM 752 O O . LYS A 1 93 ? -26.770 2.306 -6.002 1.00 98.44 93 LYS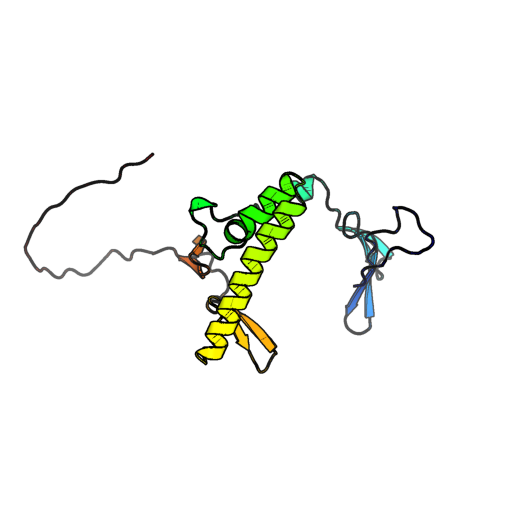 A O 1
ATOM 757 N N . GLY A 1 94 ? -24.627 2.880 -5.666 1.00 98.19 94 GLY A N 1
ATOM 758 C CA . GLY A 1 94 ? -24.737 4.261 -6.144 1.00 98.19 94 GLY A CA 1
ATOM 759 C C . GLY A 1 94 ? -25.373 5.244 -5.150 1.00 98.19 94 GLY A C 1
ATOM 760 O O . GLY A 1 94 ? -25.612 6.394 -5.511 1.00 98.19 94 GLY A O 1
ATOM 761 N N . ASP A 1 95 ? -25.629 4.832 -3.905 1.00 98.50 95 ASP A N 1
ATOM 762 C CA . ASP A 1 95 ? -26.282 5.663 -2.889 1.00 98.50 95 ASP A CA 1
ATOM 763 C C . ASP A 1 95 ? -25.260 6.554 -2.165 1.00 98.50 95 ASP A C 1
ATOM 765 O O . ASP A 1 95 ? -24.685 6.198 -1.133 1.00 98.50 95 ASP A O 1
ATOM 769 N N . GLN A 1 96 ? -25.020 7.733 -2.743 1.00 98.38 96 GLN A N 1
ATOM 770 C CA . GLN A 1 96 ? -24.070 8.722 -2.226 1.00 98.38 96 GLN A CA 1
ATOM 771 C C . GLN A 1 96 ? -24.507 9.331 -0.888 1.00 98.38 96 GLN A C 1
ATOM 773 O O . GLN A 1 96 ? -23.655 9.660 -0.060 1.00 98.38 96 GLN A O 1
ATOM 778 N N . HIS A 1 97 ? -25.814 9.460 -0.639 1.00 98.50 97 HIS A N 1
ATOM 779 C CA . HIS A 1 97 ? -26.313 9.995 0.629 1.00 98.50 97 HIS A CA 1
ATOM 780 C C . HIS A 1 97 ? -26.042 9.006 1.760 1.00 98.50 97 HIS A C 1
ATOM 782 O O . HIS A 1 97 ? -25.450 9.384 2.774 1.00 98.50 97 HIS A O 1
ATOM 788 N N . LYS A 1 98 ? -26.369 7.727 1.548 1.00 98.62 98 LYS A N 1
ATOM 789 C CA . LYS A 1 98 ? -26.063 6.678 2.515 1.00 98.62 98 LYS A CA 1
ATOM 790 C C . LYS A 1 98 ? -24.559 6.487 2.701 1.00 98.62 98 LYS A C 1
ATOM 792 O O . LYS A 1 98 ? -24.108 6.448 3.838 1.00 98.62 98 LYS A O 1
ATOM 797 N N . ALA A 1 99 ? -23.767 6.442 1.628 1.00 98.62 99 ALA A N 1
ATOM 798 C CA . ALA A 1 99 ? -22.309 6.330 1.734 1.00 98.62 99 ALA A CA 1
ATOM 799 C C . ALA A 1 99 ? -21.702 7.452 2.598 1.00 98.62 99 ALA A C 1
ATOM 801 O O . ALA A 1 99 ? -20.831 7.196 3.428 1.00 98.62 99 ALA A O 1
ATOM 802 N N . THR A 1 100 ? -22.209 8.681 2.444 1.00 98.56 100 THR A N 1
ATOM 803 C CA . THR A 1 100 ? -21.810 9.836 3.264 1.00 98.56 100 THR A CA 1
ATOM 804 C C . THR A 1 100 ? -22.209 9.666 4.733 1.00 98.56 100 THR A C 1
ATOM 806 O O . THR A 1 100 ? -21.401 9.946 5.616 1.00 98.56 100 THR A O 1
ATOM 809 N N . GLN A 1 101 ? -23.425 9.182 5.004 1.00 98.69 101 GLN A N 1
ATOM 810 C CA . GLN A 1 101 ? -23.924 8.953 6.363 1.00 98.69 101 GLN A CA 1
ATOM 811 C C . GLN A 1 101 ? -23.125 7.867 7.098 1.00 98.69 101 GLN A C 1
ATOM 813 O O . GLN A 1 101 ? -22.654 8.106 8.206 1.00 98.69 101 GLN A O 1
ATOM 818 N N . GLU A 1 102 ? -22.925 6.706 6.472 1.00 98.50 102 GLU A N 1
ATOM 819 C CA . GLU A 1 102 ? -22.162 5.586 7.047 1.00 98.50 102 GLU A CA 1
ATOM 820 C C . GLU A 1 102 ? -20.697 5.997 7.307 1.00 98.50 102 GLU A C 1
ATOM 822 O O . GLU A 1 102 ? -20.128 5.689 8.354 1.00 98.50 102 GLU A O 1
ATOM 827 N N . LYS A 1 103 ? -20.097 6.785 6.398 1.00 98.56 103 LYS A N 1
ATOM 828 C CA . LYS A 1 103 ? -18.752 7.354 6.579 1.00 98.56 103 LYS A CA 1
ATOM 829 C C . LYS A 1 103 ? -18.696 8.312 7.773 1.00 98.56 103 LYS A C 1
ATOM 831 O O . LYS A 1 103 ? -17.733 8.271 8.535 1.00 98.56 103 LYS A O 1
ATOM 836 N N . PHE A 1 104 ? -19.710 9.163 7.940 1.00 98.50 104 PHE A N 1
ATOM 837 C CA . PHE A 1 104 ? -19.777 10.102 9.059 1.00 98.50 104 PHE A CA 1
ATOM 838 C C . PHE A 1 104 ? -19.843 9.384 10.415 1.00 98.50 104 PHE A C 1
ATOM 840 O O . PHE A 1 104 ? -19.144 9.805 11.335 1.00 98.50 104 PHE A O 1
ATOM 847 N N . VAL A 1 105 ? -20.633 8.307 10.527 1.00 98.12 105 VAL A N 1
ATOM 848 C CA . VAL A 1 105 ? -20.742 7.492 11.754 1.00 98.12 105 VAL A CA 1
ATOM 849 C C . VAL A 1 105 ? -19.370 6.940 12.152 1.00 98.12 105 VAL A C 1
ATOM 851 O O . VAL A 1 105 ? -18.875 7.268 13.230 1.00 98.12 105 VAL A O 1
ATOM 854 N N . LEU A 1 106 ? -18.709 6.223 11.237 1.00 97.75 106 LEU A N 1
ATOM 855 C CA . LEU A 1 106 ? -17.369 5.653 11.431 1.00 97.75 106 LEU A CA 1
ATOM 856 C C . LEU A 1 106 ? -16.348 6.727 11.852 1.00 97.75 106 LEU A C 1
ATOM 858 O O . LEU A 1 106 ? -15.587 6.557 12.807 1.00 97.75 106 LEU A O 1
ATOM 862 N N . GLU A 1 107 ? -16.335 7.875 11.169 1.00 97.81 107 GLU A N 1
ATOM 863 C CA . GLU A 1 107 ? -15.411 8.964 11.493 1.00 97.81 107 GLU A CA 1
ATOM 864 C C . GLU A 1 107 ? -15.737 9.667 12.819 1.00 97.81 107 GLU A C 1
ATOM 866 O O . GLU A 1 107 ? -14.825 10.216 13.438 1.00 97.81 107 GLU A O 1
ATOM 871 N N . GLU A 1 108 ? -16.998 9.712 13.260 1.00 98.19 108 GLU A N 1
ATOM 872 C CA . GLU A 1 108 ? -17.375 10.275 14.566 1.00 98.19 108 GLU A CA 1
ATOM 873 C C . GLU A 1 108 ? -16.961 9.354 15.711 1.00 98.19 108 GLU A C 1
ATOM 875 O O . GLU A 1 108 ? -16.390 9.836 16.686 1.00 98.19 108 GLU A O 1
ATOM 880 N N . GLU A 1 109 ? -17.139 8.040 15.571 1.00 96.81 109 GLU A N 1
ATOM 881 C CA . GLU A 1 109 ? -16.670 7.047 16.546 1.00 96.81 109 GLU A CA 1
ATOM 882 C C . GLU A 1 109 ? -15.150 7.140 16.748 1.00 96.81 109 GLU A C 1
ATOM 884 O O . GLU A 1 109 ? -14.666 7.240 17.879 1.00 96.81 109 GLU A O 1
ATOM 889 N N . GLN A 1 110 ? -14.381 7.238 15.657 1.00 96.00 110 GLN A N 1
ATOM 890 C CA . GLN A 1 110 ? -12.928 7.437 15.728 1.00 96.00 110 GLN A CA 1
ATOM 891 C C . GLN A 1 110 ? -12.548 8.781 16.377 1.00 96.00 110 GLN A C 1
ATOM 893 O O . GLN A 1 110 ? -11.606 8.844 17.177 1.00 96.00 110 GLN A O 1
ATOM 898 N N . ARG A 1 111 ? -13.296 9.860 16.095 1.00 97.75 111 ARG A N 1
ATOM 899 C CA . ARG A 1 111 ? -13.107 11.178 16.733 1.00 97.75 111 ARG A CA 1
ATOM 900 C C . ARG A 1 111 ? -13.518 11.185 18.208 1.00 97.75 111 ARG A C 1
ATOM 902 O O . ARG A 1 111 ? -12.913 11.921 18.987 1.00 97.75 111 ARG A O 1
ATOM 909 N N . HIS A 1 112 ? -14.488 10.372 18.618 1.00 97.62 112 HIS A N 1
ATOM 910 C CA . HIS A 1 112 ? -14.843 10.161 20.020 1.00 97.62 112 HIS A CA 1
ATOM 911 C C . HIS A 1 112 ? -13.727 9.411 20.755 1.00 97.62 112 HIS A C 1
ATOM 913 O O . HIS A 1 112 ? -13.165 9.938 21.713 1.00 97.62 112 HIS A O 1
ATOM 919 N N . ALA A 1 113 ? -13.306 8.251 20.242 1.00 94.94 113 ALA A N 1
ATOM 920 C CA . ALA A 1 113 ? -12.227 7.457 20.830 1.00 94.94 113 ALA A CA 1
ATOM 921 C C . ALA A 1 113 ? -10.895 8.230 20.912 1.00 94.94 113 ALA A C 1
ATOM 923 O O . ALA A 1 113 ? -10.072 7.986 21.794 1.00 94.94 113 ALA A O 1
ATOM 924 N N . ALA A 1 114 ? -10.628 9.159 19.986 1.00 95.56 114 ALA A N 1
ATOM 925 C CA . ALA A 1 114 ? -9.471 10.058 20.059 1.00 95.56 114 ALA A CA 1
ATOM 926 C C . ALA A 1 114 ? -9.588 11.112 21.180 1.00 95.56 114 ALA A C 1
ATOM 928 O O . ALA A 1 114 ? -8.590 11.397 21.844 1.00 95.56 114 ALA A O 1
ATOM 929 N N . ARG A 1 115 ? -10.788 11.666 21.415 1.00 96.81 115 ARG A N 1
ATOM 930 C CA . ARG A 1 115 ? -11.057 12.592 22.531 1.00 96.81 115 ARG A CA 1
ATOM 931 C C . ARG A 1 115 ? -10.910 11.892 23.879 1.00 96.81 115 ARG A C 1
ATOM 933 O O . ARG A 1 115 ? -10.129 12.352 24.703 1.00 96.81 115 ARG A O 1
ATOM 940 N N . GLU A 1 116 ? -11.546 10.736 24.040 1.00 97.31 116 GLU A N 1
ATOM 941 C CA . GLU A 1 116 ? -11.484 9.923 25.259 1.00 97.31 116 GLU A CA 1
ATOM 942 C C . GLU A 1 116 ? -10.040 9.548 25.634 1.00 97.31 116 GLU A C 1
ATOM 944 O O . GLU A 1 116 ? -9.613 9.753 26.768 1.00 97.31 116 GLU A O 1
ATOM 949 N N . ARG A 1 117 ? -9.235 9.082 24.666 1.00 96.56 117 ARG A N 1
ATOM 950 C CA . ARG A 1 117 ? -7.798 8.821 24.871 1.00 96.56 117 ARG A CA 1
ATOM 951 C C . ARG A 1 117 ? -7.050 10.051 25.385 1.00 96.56 117 ARG A C 1
ATOM 953 O O . ARG A 1 117 ? -6.262 9.934 26.318 1.00 96.56 117 ARG A O 1
ATOM 960 N N . LYS A 1 118 ? -7.308 11.228 24.806 1.00 95.31 118 LYS A N 1
ATOM 961 C CA . LYS A 1 118 ? -6.676 12.490 25.217 1.00 95.31 118 LYS A CA 1
ATOM 962 C C . LYS A 1 118 ? -7.096 12.911 26.629 1.00 95.31 118 LYS A C 1
ATOM 964 O O . LYS A 1 118 ? -6.243 13.333 27.403 1.00 95.31 118 LYS A O 1
ATOM 969 N N . GLU A 1 119 ? -8.380 12.798 26.956 1.00 96.69 119 GLU A N 1
ATOM 970 C CA . GLU A 1 119 ? -8.938 13.123 28.277 1.00 96.69 119 GLU A CA 1
ATOM 971 C C . GLU A 1 119 ? -8.392 12.182 29.363 1.00 96.69 119 GLU A C 1
ATOM 973 O O . GLU A 1 119 ? -7.988 12.639 30.430 1.00 96.69 119 GLU A O 1
ATOM 978 N N . ASN A 1 120 ? -8.248 10.893 29.044 1.00 96.69 120 ASN A N 1
ATOM 979 C CA . ASN A 1 120 ? -7.671 9.867 29.916 1.00 96.69 120 ASN A CA 1
ATOM 980 C C . ASN A 1 120 ? -6.127 9.815 29.890 1.00 96.69 120 ASN A C 1
ATOM 982 O O . ASN A 1 120 ? -5.540 8.868 30.415 1.00 96.69 120 ASN A O 1
ATOM 986 N N . GLY A 1 121 ? -5.446 10.765 29.234 1.00 95.00 121 GLY A N 1
ATOM 987 C CA . GLY A 1 121 ? -3.978 10.796 29.124 1.00 95.00 121 GLY A CA 1
ATOM 988 C C . GLY A 1 121 ? -3.347 9.549 28.482 1.00 95.00 121 GLY A C 1
ATOM 989 O O . GLY A 1 121 ? -2.173 9.261 28.707 1.00 95.00 121 GLY A O 1
ATOM 990 N N . THR A 1 122 ? -4.121 8.781 27.714 1.00 94.62 122 THR A N 1
ATOM 991 C CA . THR A 1 122 ? -3.731 7.484 27.154 1.00 94.62 122 THR A CA 1
ATOM 992 C C . THR A 1 122 ? -3.257 7.637 25.712 1.00 94.62 122 THR A C 1
ATOM 994 O O . THR A 1 122 ? -4.004 8.049 24.827 1.00 94.62 122 THR A O 1
ATOM 997 N N . GLU A 1 123 ? -2.008 7.262 25.454 1.00 91.12 123 GLU A N 1
ATOM 998 C CA . GLU A 1 123 ? -1.424 7.276 24.112 1.00 91.12 123 GLU A CA 1
ATOM 999 C C . GLU A 1 123 ? -1.998 6.156 23.224 1.00 91.12 123 GLU A C 1
ATOM 1001 O O . GLU A 1 123 ? -2.200 5.025 23.675 1.00 91.12 123 GLU A O 1
ATOM 1006 N N . TRP A 1 124 ? -2.219 6.438 21.934 1.00 92.88 124 TRP A N 1
ATOM 1007 C CA . TRP A 1 124 ? -2.506 5.381 20.962 1.00 92.88 124 TRP A CA 1
ATOM 1008 C C . TRP A 1 124 ? -1.246 4.588 20.628 1.00 92.88 124 TRP A C 1
ATOM 1010 O O . TRP A 1 124 ? -0.235 5.157 20.223 1.00 92.88 124 TRP A O 1
ATOM 1020 N N . LYS A 1 125 ? -1.338 3.261 20.714 1.00 91.25 125 LYS A N 1
ATOM 1021 C CA . LYS A 1 125 ? -0.241 2.356 20.377 1.00 91.25 125 LYS A CA 1
ATOM 1022 C C . LYS A 1 125 ? -0.641 1.489 19.194 1.00 91.25 125 LYS A C 1
ATOM 1024 O O . LYS A 1 125 ? -1.656 0.800 19.237 1.00 91.25 125 LYS A O 1
ATOM 1029 N N . SER A 1 126 ? 0.187 1.511 18.153 1.00 94.88 126 SER A N 1
ATOM 1030 C CA . SER A 1 126 ? 0.083 0.590 17.021 1.00 94.88 126 SER A CA 1
ATOM 1031 C C . SER A 1 126 ? 0.183 -0.862 17.501 1.00 94.88 126 SER A C 1
ATOM 1033 O O . SER A 1 126 ? 1.015 -1.186 18.357 1.00 94.88 126 SER A O 1
ATOM 1035 N N . LEU A 1 127 ? -0.654 -1.747 16.950 1.00 94.56 127 LEU A N 1
ATOM 1036 C CA . LEU A 1 127 ? -0.677 -3.168 17.309 1.00 94.56 127 LEU A CA 1
ATOM 1037 C C . LEU A 1 127 ? 0.532 -3.917 16.737 1.00 94.56 127 LEU A C 1
ATOM 1039 O O . LEU A 1 127 ? 1.241 -4.581 17.489 1.00 94.56 127 LEU A O 1
ATOM 1043 N N . LEU A 1 128 ? 0.814 -3.743 15.443 1.00 96.12 128 LEU A N 1
ATOM 1044 C CA . LEU A 1 128 ? 1.793 -4.549 14.701 1.00 96.12 128 LEU A CA 1
ATOM 1045 C C . LEU A 1 128 ? 3.120 -3.833 14.413 1.00 96.12 128 LEU A C 1
ATOM 1047 O O . LEU A 1 128 ? 4.091 -4.493 14.061 1.00 96.12 128 LEU A O 1
ATOM 1051 N N . PHE A 1 129 ? 3.191 -2.509 14.585 1.00 97.12 129 PHE A N 1
ATOM 1052 C CA . PHE A 1 129 ? 4.371 -1.706 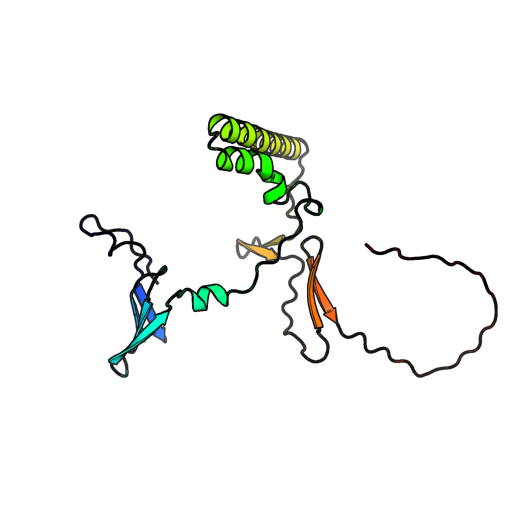14.237 1.00 97.12 129 PHE A CA 1
ATOM 1053 C C . PHE A 1 129 ? 4.869 -0.868 15.419 1.00 97.12 129 PHE A C 1
ATOM 1055 O O . PHE A 1 129 ? 4.102 -0.525 16.320 1.00 97.12 129 PHE A O 1
ATOM 1062 N N . TRP A 1 130 ? 6.148 -0.512 15.410 1.00 95.81 130 TRP A N 1
ATOM 1063 C CA . TRP A 1 130 ? 6.749 0.471 16.309 1.00 95.81 130 TRP A CA 1
ATOM 1064 C C . TRP A 1 130 ? 7.402 1.592 15.493 1.00 95.81 130 TRP A C 1
ATOM 1066 O O . TRP A 1 130 ? 7.841 1.372 14.365 1.00 95.81 130 TRP A O 1
ATOM 1076 N N . HIS A 1 131 ? 7.413 2.808 16.041 1.00 95.50 131 HIS A N 1
ATOM 1077 C CA . HIS A 1 131 ? 7.986 3.981 15.379 1.00 95.50 131 HIS A CA 1
ATOM 1078 C C . HIS A 1 131 ? 9.416 4.211 15.858 1.00 95.50 131 HIS A C 1
ATOM 1080 O O . HIS A 1 131 ? 9.677 4.278 17.061 1.00 95.50 131 HIS A O 1
ATOM 1086 N N . ASN A 1 132 ? 10.341 4.334 14.914 1.00 94.56 132 ASN A N 1
ATOM 1087 C CA . ASN A 1 132 ? 11.716 4.721 15.161 1.00 94.56 132 ASN A CA 1
ATOM 1088 C C . ASN A 1 132 ? 11.818 6.245 15.089 1.00 94.56 132 ASN A C 1
ATOM 1090 O O . ASN A 1 132 ? 11.917 6.820 14.009 1.00 94.56 132 ASN A O 1
ATOM 1094 N N . ALA A 1 133 ? 11.821 6.908 16.245 1.00 93.69 133 ALA A N 1
ATOM 1095 C CA . ALA A 1 133 ? 11.893 8.368 16.317 1.00 93.69 133 ALA A CA 1
ATOM 1096 C C . ALA A 1 133 ? 13.187 8.966 15.718 1.00 93.69 133 ALA A C 1
ATOM 1098 O O . ALA A 1 133 ? 13.204 10.149 15.388 1.00 93.69 133 ALA A O 1
ATOM 1099 N N . THR A 1 134 ? 14.255 8.172 15.561 1.00 96.06 134 THR A N 1
ATOM 1100 C CA . THR A 1 134 ? 15.544 8.633 15.015 1.00 96.06 134 THR A CA 1
ATOM 1101 C C . THR A 1 134 ? 15.560 8.628 13.487 1.00 96.06 134 THR A C 1
ATOM 1103 O O . THR A 1 134 ? 16.051 9.581 12.888 1.00 96.06 134 THR A O 1
ATOM 1106 N N . THR A 1 135 ? 15.029 7.581 12.845 1.00 95.88 135 THR A N 1
ATOM 1107 C CA . THR A 1 135 ? 14.933 7.506 11.371 1.00 95.88 135 THR A CA 1
ATOM 1108 C C . THR A 1 135 ? 13.600 8.028 10.827 1.00 95.88 135 THR A C 1
ATOM 1110 O O . THR A 1 135 ? 13.480 8.290 9.634 1.00 95.88 135 THR A O 1
ATOM 1113 N N . ASN A 1 136 ? 12.615 8.234 11.708 1.00 94.62 136 ASN A N 1
ATOM 1114 C CA . ASN A 1 136 ? 11.213 8.521 11.403 1.00 94.62 136 ASN A CA 1
ATOM 1115 C C . ASN A 1 136 ? 10.509 7.410 10.593 1.00 94.62 136 ASN A C 1
ATOM 1117 O O . ASN A 1 136 ? 9.577 7.670 9.831 1.00 94.62 136 ASN A O 1
ATOM 1121 N N . GLU A 1 137 ? 10.941 6.163 10.772 1.00 95.44 137 GLU A N 1
ATOM 1122 C CA . GLU A 1 137 ? 10.397 4.990 10.080 1.00 95.44 137 GLU A CA 1
ATOM 1123 C C . GLU A 1 137 ? 9.463 4.177 10.984 1.00 95.44 137 GLU A C 1
ATOM 1125 O O . GLU A 1 137 ? 9.545 4.221 12.213 1.00 95.44 137 GLU A O 1
ATOM 1130 N N . TRP A 1 138 ? 8.565 3.408 10.369 1.00 95.19 138 TRP A N 1
ATOM 1131 C CA . TRP A 1 138 ? 7.769 2.397 11.060 1.00 95.19 138 TRP A CA 1
ATOM 1132 C C . TRP A 1 138 ? 8.327 1.018 10.742 1.00 95.19 138 TRP A C 1
ATOM 1134 O O . TRP A 1 138 ? 8.362 0.621 9.581 1.00 95.19 138 TRP A O 1
ATOM 1144 N N . HIS A 1 139 ? 8.705 0.287 11.783 1.00 95.62 139 HIS A N 1
ATOM 1145 C CA . HIS A 1 139 ? 9.163 -1.091 11.683 1.00 95.62 139 HIS A CA 1
ATOM 1146 C C . HIS A 1 139 ? 8.073 -2.027 12.180 1.00 95.62 139 HIS A C 1
ATOM 1148 O O . HIS A 1 139 ? 7.348 -1.731 13.137 1.00 95.62 139 HIS A O 1
ATOM 1154 N N . TYR A 1 140 ? 7.952 -3.173 11.537 1.00 96.00 140 TYR A N 1
ATOM 1155 C CA . TYR A 1 140 ? 7.061 -4.231 11.963 1.00 96.00 140 TYR A CA 1
ATOM 1156 C C . TYR A 1 140 ? 7.656 -4.936 13.198 1.00 96.00 140 TYR A C 1
ATOM 1158 O O . TYR A 1 140 ? 8.858 -5.163 13.311 1.00 96.00 140 TYR A O 1
ATOM 1166 N N . LYS A 1 141 ? 6.824 -5.235 14.202 1.00 95.56 141 LYS A N 1
ATOM 1167 C CA . LYS A 1 141 ? 7.290 -5.750 15.508 1.00 95.56 141 LYS A CA 1
ATOM 1168 C C . LYS A 1 141 ? 7.840 -7.174 15.450 1.00 95.56 141 LYS A C 1
ATOM 1170 O O . LYS A 1 141 ? 8.547 -7.578 16.368 1.00 95.56 141 LYS A O 1
ATOM 1175 N N . TYR A 1 142 ? 7.486 -7.921 14.408 1.00 94.81 142 TYR A N 1
ATOM 1176 C CA . TYR A 1 142 ? 7.781 -9.346 14.258 1.00 94.81 142 TYR A CA 1
ATOM 1177 C C . TYR A 1 142 ? 8.571 -9.616 12.965 1.00 94.81 142 TYR A C 1
ATOM 1179 O O . TYR A 1 142 ? 8.374 -10.638 12.314 1.00 94.81 142 TYR A O 1
ATOM 1187 N N . GLU A 1 143 ? 9.429 -8.673 12.556 1.00 91.50 143 GLU A N 1
ATOM 1188 C CA . GLU A 1 143 ? 10.309 -8.819 11.389 1.00 91.50 143 GLU A CA 1
ATOM 1189 C C . GLU A 1 143 ? 11.261 -10.014 11.558 1.00 91.50 143 GLU A C 1
ATOM 1191 O O . GLU A 1 143 ? 12.209 -9.965 12.342 1.00 91.50 143 GLU A O 1
ATOM 1196 N N . ASP A 1 144 ? 11.041 -11.077 10.780 1.00 89.88 144 ASP A N 1
ATOM 1197 C CA . ASP A 1 144 ? 12.029 -12.137 10.579 1.00 89.88 144 ASP A CA 1
ATOM 1198 C C . ASP A 1 144 ? 12.823 -11.842 9.301 1.00 89.88 144 ASP A C 1
ATOM 1200 O O . ASP A 1 144 ? 12.398 -12.152 8.190 1.00 89.88 144 ASP A O 1
ATOM 1204 N N . LEU A 1 145 ? 13.974 -11.186 9.468 1.00 90.12 145 LEU A N 1
ATOM 1205 C CA . LEU A 1 145 ? 14.880 -10.814 8.373 1.00 90.12 145 LEU A CA 1
ATOM 1206 C C . LEU A 1 145 ? 15.875 -11.932 8.011 1.00 90.12 145 LEU A C 1
ATOM 1208 O O . LEU A 1 145 ? 16.804 -11.707 7.231 1.00 90.12 145 LEU A O 1
ATOM 1212 N N . ARG A 1 146 ? 15.741 -13.126 8.601 1.00 93.00 146 ARG A N 1
ATOM 1213 C CA . ARG A 1 146 ? 16.626 -14.254 8.293 1.00 93.00 146 ARG A CA 1
ATOM 1214 C C . ARG A 1 146 ? 16.350 -14.757 6.868 1.00 93.00 146 ARG A C 1
ATOM 1216 O O . ARG A 1 146 ? 15.193 -14.815 6.456 1.00 93.00 146 ARG A O 1
ATOM 1223 N N . PRO A 1 147 ? 17.382 -15.174 6.113 1.00 93.56 147 PRO A N 1
ATOM 1224 C CA . PRO A 1 147 ? 17.175 -15.872 4.851 1.00 93.56 147 PRO A CA 1
ATOM 1225 C C . PRO A 1 147 ? 16.344 -17.143 5.053 1.00 93.56 147 PRO A C 1
ATOM 1227 O O . PRO A 1 147 ? 16.529 -17.852 6.042 1.00 93.56 147 PRO A O 1
ATOM 1230 N N . TRP A 1 148 ? 15.481 -17.445 4.083 1.00 93.81 148 TRP A N 1
ATOM 1231 C CA . TRP A 1 148 ? 14.740 -18.705 4.019 1.00 93.81 148 TRP A CA 1
ATOM 1232 C C . TRP A 1 148 ? 15.693 -19.905 4.030 1.00 93.81 148 TRP A C 1
ATOM 1234 O O . TRP A 1 148 ? 16.613 -19.960 3.212 1.00 93.81 148 TRP A O 1
ATOM 1244 N N . ASP A 1 149 ? 15.448 -20.881 4.905 1.00 93.50 149 ASP A N 1
ATOM 1245 C CA . ASP A 1 149 ? 16.183 -22.145 4.956 1.00 93.50 149 ASP A CA 1
ATOM 1246 C C . ASP A 1 149 ? 15.433 -23.223 4.144 1.00 93.50 149 ASP A C 1
ATOM 1248 O O . ASP A 1 149 ? 14.429 -23.756 4.616 1.00 93.50 149 ASP A O 1
ATOM 1252 N N . PRO A 1 150 ? 15.903 -23.628 2.945 1.00 93.56 150 PRO A N 1
ATOM 1253 C CA . PRO A 1 150 ? 15.195 -24.613 2.122 1.00 93.56 150 PRO A CA 1
ATOM 1254 C C . PRO A 1 150 ? 15.119 -26.019 2.741 1.00 93.56 150 PRO A C 1
ATOM 1256 O O . PRO A 1 150 ? 14.315 -26.847 2.298 1.00 93.56 150 PRO A O 1
ATOM 1259 N N . LEU A 1 151 ? 15.971 -26.320 3.727 1.00 92.19 151 LEU A N 1
ATOM 1260 C CA . LEU A 1 151 ? 15.978 -27.599 4.430 1.00 92.19 151 LEU A CA 1
ATOM 1261 C C . LEU A 1 151 ? 14.934 -27.604 5.542 1.00 92.19 151 LEU A C 1
ATOM 1263 O O . LEU A 1 151 ? 14.200 -28.584 5.667 1.00 92.19 151 LEU A O 1
ATOM 1267 N N . ASN A 1 152 ? 14.848 -26.527 6.323 1.00 92.50 152 ASN A N 1
ATOM 1268 C CA . ASN A 1 152 ? 14.016 -26.481 7.524 1.00 92.50 152 ASN A CA 1
ATOM 1269 C C . ASN A 1 152 ? 12.680 -25.758 7.336 1.00 92.50 152 ASN A C 1
ATOM 1271 O O . ASN A 1 152 ? 11.710 -26.160 7.971 1.00 92.50 152 ASN A O 1
ATOM 1275 N N . ASP A 1 153 ? 12.573 -24.763 6.465 1.00 94.38 153 ASP A N 1
ATOM 1276 C CA . ASP A 1 153 ? 11.352 -23.975 6.297 1.00 94.38 153 ASP A CA 1
ATOM 1277 C C . ASP A 1 153 ? 10.422 -24.621 5.251 1.00 94.38 153 ASP A C 1
ATOM 1279 O O . ASP A 1 153 ? 10.859 -25.129 4.215 1.00 94.38 153 ASP A O 1
ATOM 1283 N N . ILE A 1 154 ? 9.117 -24.662 5.546 1.00 93.88 154 ILE A N 1
ATOM 1284 C CA . ILE A 1 154 ? 8.098 -25.322 4.706 1.00 93.88 154 ILE A CA 1
ATOM 1285 C C . ILE A 1 154 ? 7.153 -24.300 4.075 1.00 93.88 154 ILE A C 1
ATOM 1287 O O . ILE A 1 154 ? 6.907 -24.342 2.872 1.00 93.88 154 ILE A O 1
ATOM 1291 N N . ALA A 1 155 ? 6.596 -23.406 4.892 1.00 91.62 155 ALA A N 1
ATOM 1292 C CA . ALA A 1 155 ?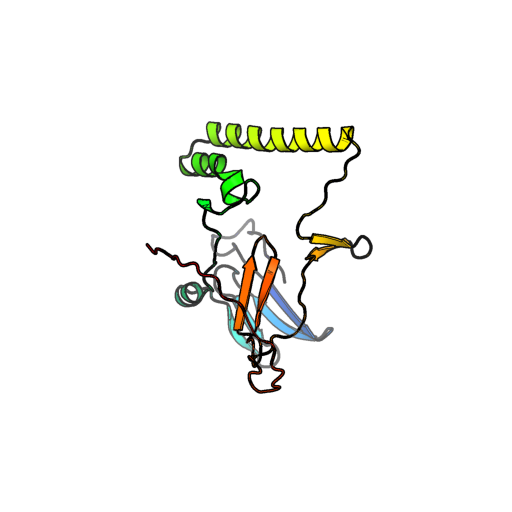 5.699 -22.339 4.461 1.00 91.62 155 ALA A CA 1
ATOM 1293 C C . ALA A 1 155 ? 5.815 -21.147 5.416 1.00 91.62 155 ALA A C 1
ATOM 1295 O O . ALA A 1 155 ? 6.041 -21.345 6.608 1.00 91.62 155 ALA A O 1
ATOM 1296 N N . GLN A 1 156 ? 5.598 -19.934 4.914 1.00 91.31 156 GLN A N 1
ATOM 1297 C CA . GLN A 1 156 ? 5.276 -18.781 5.752 1.00 91.31 156 GLN A CA 1
ATOM 1298 C C . GLN A 1 156 ? 3.767 -18.535 5.668 1.00 91.31 156 GLN A C 1
ATOM 1300 O O . GLN A 1 156 ? 3.180 -18.649 4.591 1.00 91.31 156 GLN A O 1
ATOM 1305 N N . TYR A 1 157 ? 3.140 -18.228 6.797 1.00 89.44 157 TYR A N 1
ATOM 1306 C CA . TYR A 1 157 ? 1.725 -17.881 6.884 1.00 89.44 157 TYR A CA 1
ATOM 1307 C C . TYR A 1 157 ? 1.533 -16.702 7.836 1.00 89.44 157 TYR A C 1
ATOM 1309 O O . TYR A 1 157 ? 2.418 -16.369 8.621 1.00 89.44 157 TYR A O 1
ATOM 1317 N N . GLU A 1 158 ? 0.384 -16.051 7.739 1.00 89.62 158 GLU A N 1
ATOM 1318 C CA . GLU A 1 158 ? -0.015 -14.960 8.620 1.00 89.62 158 GLU A CA 1
ATOM 1319 C C . GLU A 1 158 ? -1.028 -15.489 9.644 1.00 89.62 158 GLU A C 1
ATOM 1321 O O . GLU A 1 158 ? -1.837 -16.366 9.327 1.00 89.62 158 GLU A O 1
ATOM 1326 N N . LYS A 1 159 ? -0.934 -15.000 10.881 1.00 89.06 159 LYS A N 1
ATOM 1327 C CA . LYS A 1 159 ? -1.923 -15.216 11.933 1.00 89.06 159 LYS A CA 1
ATOM 1328 C C . LYS A 1 159 ? -1.977 -14.005 12.867 1.00 89.06 159 LYS A C 1
ATOM 1330 O O . LYS A 1 159 ? -0.964 -13.664 13.473 1.00 89.06 159 LYS A O 1
ATOM 1335 N N . ASP A 1 160 ? -3.160 -13.424 13.060 1.00 88.69 160 ASP A N 1
ATOM 1336 C CA . ASP A 1 160 ? -3.406 -12.278 13.952 1.00 88.69 160 ASP A CA 1
ATOM 1337 C C . ASP A 1 160 ? -2.499 -11.057 13.639 1.00 88.69 160 ASP A C 1
ATOM 1339 O O . ASP A 1 160 ? -2.055 -10.326 14.526 1.00 88.69 160 ASP A O 1
ATOM 1343 N N . GLY A 1 161 ? -2.163 -10.861 12.358 1.00 89.69 161 GLY A N 1
ATOM 1344 C CA . GLY A 1 161 ? -1.198 -9.875 11.861 1.00 89.69 161 GLY A CA 1
ATOM 1345 C C . GLY A 1 161 ? 0.276 -10.278 12.021 1.00 89.69 161 GLY A C 1
ATOM 1346 O O . GLY A 1 161 ? 1.174 -9.499 11.681 1.00 89.69 161 GLY A O 1
ATOM 1347 N N . VAL A 1 162 ? 0.553 -11.477 12.540 1.00 93.31 162 VAL A N 1
ATOM 1348 C CA . VAL A 1 162 ? 1.899 -12.006 12.794 1.00 93.31 162 VAL A CA 1
ATOM 1349 C C . VAL A 1 162 ? 2.309 -12.994 11.701 1.00 93.31 162 VAL A C 1
ATOM 1351 O O . VAL A 1 162 ? 1.693 -14.045 11.538 1.00 93.31 162 VAL A O 1
ATOM 1354 N N . LEU A 1 163 ? 3.379 -12.685 10.966 1.00 91.75 163 LEU A N 1
ATOM 1355 C CA . LEU A 1 163 ? 4.012 -13.620 10.038 1.00 91.75 163 LEU A CA 1
ATOM 1356 C C . LEU A 1 163 ? 4.751 -14.711 10.823 1.00 91.75 163 LEU A C 1
ATOM 1358 O O . LEU A 1 163 ? 5.561 -14.424 11.702 1.00 91.75 163 LEU A O 1
ATOM 1362 N N . GLN A 1 164 ? 4.470 -15.969 10.497 1.00 92.38 164 GLN A N 1
ATOM 1363 C CA . GLN A 1 164 ? 5.021 -17.152 11.150 1.00 92.38 164 GLN A CA 1
ATOM 1364 C C . GLN A 1 164 ? 5.576 -18.122 10.106 1.00 92.38 164 GLN A C 1
ATOM 1366 O O . GLN A 1 164 ? 4.950 -18.378 9.076 1.00 92.38 164 GLN A O 1
ATOM 1371 N N . THR A 1 165 ? 6.742 -18.701 10.390 1.00 93.69 165 THR A N 1
ATOM 1372 C CA . THR A 1 165 ? 7.372 -19.713 9.535 1.00 93.69 165 THR A CA 1
ATOM 1373 C C . THR A 1 165 ? 7.096 -21.106 10.095 1.00 93.69 165 THR A C 1
ATOM 1375 O O . THR A 1 165 ? 7.379 -21.408 11.253 1.00 93.69 165 THR A O 1
ATOM 1378 N N . MET A 1 166 ? 6.516 -21.978 9.273 1.00 92.31 166 MET A N 1
ATOM 1379 C CA . MET A 1 166 ? 6.312 -23.386 9.593 1.00 92.31 166 MET A CA 1
ATOM 1380 C C . MET A 1 166 ? 7.588 -24.168 9.283 1.00 92.31 166 MET A C 1
ATOM 1382 O O . MET A 1 166 ? 7.956 -24.316 8.117 1.00 92.31 166 MET A O 1
ATOM 1386 N N . HIS A 1 167 ? 8.227 -24.709 10.318 1.00 92.38 167 HIS A N 1
ATOM 1387 C CA . HIS A 1 167 ? 9.460 -25.486 10.190 1.00 92.38 167 HIS A CA 1
ATOM 1388 C C . HIS A 1 167 ? 9.206 -27.003 10.145 1.00 92.38 167 HIS A C 1
ATOM 1390 O O . HIS A 1 167 ? 8.255 -27.522 10.738 1.00 92.38 167 HIS A O 1
ATOM 1396 N N . ARG A 1 168 ? 10.113 -27.749 9.506 1.00 89.25 168 ARG A N 1
ATOM 1397 C CA . ARG A 1 168 ? 10.203 -29.210 9.591 1.00 89.25 168 ARG A CA 1
ATOM 1398 C C . ARG A 1 168 ? 10.632 -29.596 10.996 1.00 89.25 168 ARG A C 1
ATOM 1400 O O . ARG A 1 168 ? 11.817 -29.610 11.318 1.00 89.25 168 ARG A O 1
ATOM 1407 N N . HIS A 1 169 ? 9.672 -29.996 11.823 1.00 71.81 169 HIS A N 1
ATOM 1408 C CA . HIS A 1 169 ? 9.994 -30.644 13.086 1.00 71.81 169 HIS A CA 1
ATOM 1409 C C . HIS A 1 169 ? 10.567 -32.046 12.816 1.00 71.81 169 HIS A C 1
ATOM 1411 O O . HIS A 1 169 ? 9.846 -33.047 12.832 1.00 71.81 169 HIS A O 1
ATOM 1417 N N . LEU A 1 170 ? 11.882 -32.134 12.591 1.00 57.78 170 LEU A N 1
ATOM 1418 C CA . LEU A 1 170 ? 12.616 -33.397 12.607 1.00 57.78 170 LEU A CA 1
ATOM 1419 C C . LEU A 1 170 ? 12.476 -34.010 14.002 1.00 57.78 170 LEU A C 1
ATOM 1421 O O . LEU A 1 170 ? 13.144 -33.628 14.960 1.00 57.78 170 LEU A O 1
ATOM 1425 N N . SER A 1 171 ? 11.536 -34.943 14.136 1.00 50.38 171 SER A N 1
ATOM 1426 C CA . SER A 1 171 ? 11.371 -35.696 15.371 1.00 50.38 171 SER A CA 1
ATOM 1427 C C . SER A 1 171 ? 12.556 -36.647 15.546 1.00 50.38 171 SER A C 1
ATOM 1429 O O . SER A 1 171 ? 12.566 -37.750 15.004 1.00 50.38 171 SER A O 1
ATOM 1431 N N . ASN A 1 172 ? 13.545 -36.231 16.343 1.00 45.09 172 ASN A N 1
ATOM 1432 C CA . ASN A 1 172 ? 14.543 -37.136 16.911 1.00 45.09 172 ASN A CA 1
ATOM 1433 C C . ASN A 1 172 ? 13.843 -38.122 17.862 1.00 45.09 172 ASN A C 1
ATOM 1435 O O . ASN A 1 172 ? 13.817 -37.950 19.080 1.00 45.09 172 ASN A O 1
ATOM 1439 N N . ARG A 1 173 ? 13.234 -39.164 17.291 1.00 42.88 173 ARG A N 1
ATOM 1440 C CA . ARG A 1 173 ? 12.960 -40.420 17.992 1.00 42.88 173 ARG A CA 1
ATOM 1441 C C . ARG A 1 173 ? 14.217 -41.287 17.919 1.00 42.88 173 ARG A C 1
ATOM 1443 O O . ARG A 1 173 ? 14.903 -41.268 16.904 1.00 42.88 173 ARG A O 1
ATOM 1450 N N . MET A 1 174 ? 14.439 -42.085 18.970 1.00 37.91 174 MET A N 1
ATOM 1451 C CA . MET A 1 174 ? 15.713 -42.724 19.363 1.00 37.91 174 MET A CA 1
ATOM 1452 C C . MET A 1 174 ? 16.682 -41.723 20.039 1.00 37.91 174 MET A C 1
ATOM 1454 O O . MET A 1 174 ? 17.037 -40.719 19.443 1.00 37.91 174 MET A O 1
ATOM 1458 N N . SER A 1 175 ? 17.186 -41.933 21.260 1.00 34.88 175 SER A N 1
ATOM 1459 C CA . SER A 1 175 ? 16.859 -42.940 22.278 1.00 34.88 175 SER A CA 1
ATOM 1460 C C . SER A 1 175 ? 17.353 -42.475 23.657 1.00 34.88 175 SER A C 1
ATOM 1462 O O . SER A 1 175 ? 18.462 -41.959 23.773 1.00 34.88 175 SER A O 1
ATOM 1464 N N . THR A 1 176 ? 16.579 -42.721 24.714 1.00 32.25 176 THR A N 1
ATOM 1465 C CA . THR A 1 176 ? 17.119 -43.167 26.014 1.00 32.25 176 THR A CA 1
ATOM 1466 C C . THR A 1 176 ? 15.985 -43.725 26.868 1.00 32.25 176 THR A C 1
ATOM 1468 O O . THR A 1 176 ? 15.074 -43.007 27.274 1.00 32.25 176 THR A O 1
ATOM 1471 N N . HIS A 1 177 ? 16.035 -45.025 27.162 1.00 37.56 177 HIS A N 1
ATOM 1472 C CA . HIS A 1 177 ? 15.138 -45.627 28.143 1.00 37.56 177 HIS A CA 1
ATOM 1473 C C . HIS A 1 177 ? 15.424 -45.065 29.541 1.00 37.56 177 HIS A C 1
ATOM 1475 O O . HIS A 1 177 ? 16.516 -45.257 30.076 1.00 37.56 177 HIS A O 1
ATOM 1481 N N . LYS A 1 178 ? 14.403 -44.500 30.190 1.00 35.00 178 LYS A N 1
ATOM 1482 C CA . LYS A 1 178 ? 14.245 -44.622 31.642 1.00 35.00 178 LYS A CA 1
ATOM 1483 C C . LYS A 1 178 ? 12.838 -45.112 31.952 1.00 35.00 178 LYS A C 1
ATOM 1485 O O . LYS A 1 178 ? 11.853 -44.454 31.636 1.00 35.00 178 LYS A O 1
ATOM 1490 N N . ASN A 1 179 ? 12.776 -46.291 32.560 1.00 33.19 179 ASN A N 1
ATOM 1491 C CA . ASN A 1 179 ? 11.546 -46.875 33.070 1.00 33.19 179 ASN A CA 1
ATOM 1492 C C . ASN A 1 179 ? 11.014 -46.016 34.223 1.00 33.19 179 ASN A C 1
ATOM 1494 O O . ASN A 1 179 ? 11.693 -45.898 35.239 1.00 33.19 179 ASN A O 1
ATOM 1498 N N . MET A 1 180 ? 9.783 -45.522 34.111 1.00 30.66 180 MET A N 1
ATOM 1499 C CA . MET A 1 180 ? 8.876 -45.371 35.252 1.00 30.66 180 MET A CA 1
ATOM 1500 C C . MET A 1 180 ? 7.465 -45.784 34.821 1.00 30.66 180 MET A C 1
ATOM 1502 O O . MET A 1 180 ? 7.133 -45.773 33.637 1.00 30.66 180 MET A O 1
ATOM 1506 N N . CYS A 1 181 ? 6.687 -46.267 35.784 1.00 28.67 181 CYS A N 1
ATOM 1507 C CA . CYS A 1 181 ? 5.560 -47.171 35.574 1.00 28.67 181 CYS A CA 1
ATOM 1508 C C . CYS A 1 181 ? 4.252 -46.550 36.094 1.00 28.67 181 CYS A C 1
ATOM 1510 O O . CYS A 1 181 ? 4.306 -45.901 37.135 1.00 28.67 181 CYS A O 1
ATOM 1512 N N . ILE A 1 182 ? 3.109 -46.864 35.450 1.00 31.69 182 ILE A N 1
ATOM 1513 C CA . ILE A 1 182 ? 1.716 -46.624 35.924 1.00 31.69 182 ILE A CA 1
ATOM 1514 C C . ILE A 1 182 ? 1.326 -45.114 35.973 1.00 31.69 182 ILE A C 1
ATOM 1516 O O . ILE A 1 182 ? 2.144 -44.267 36.295 1.00 31.69 182 ILE A O 1
ATOM 1520 N N . SER A 1 183 ? 0.120 -44.645 35.607 1.00 31.58 183 SER A N 1
ATOM 1521 C CA . SER A 1 183 ? -1.207 -45.277 35.469 1.00 31.58 183 SER A CA 1
ATOM 1522 C C . SER A 1 183 ? -2.008 -44.783 34.243 1.00 31.58 183 SER A C 1
ATOM 1524 O O . SER A 1 183 ? -1.740 -43.719 33.693 1.00 31.58 183 SER A O 1
ATOM 1526 N N . ASN A 1 184 ? -3.051 -45.536 33.877 1.00 32.91 184 ASN A N 1
ATOM 1527 C CA . ASN A 1 184 ? -4.090 -45.170 32.906 1.00 32.91 184 ASN A CA 1
ATOM 1528 C C . ASN A 1 184 ? -4.954 -43.976 33.358 1.00 32.91 184 ASN A C 1
ATOM 1530 O O . ASN A 1 184 ? -5.300 -43.899 34.535 1.00 32.91 184 ASN A O 1
ATOM 1534 N N . GLN A 1 185 ? -5.493 -43.212 32.395 1.00 34.06 185 GLN A N 1
ATOM 1535 C CA . GLN A 1 185 ? -6.951 -43.010 32.252 1.00 34.06 185 GLN A CA 1
ATOM 1536 C C . GLN A 1 185 ? -7.337 -42.531 30.831 1.00 34.06 185 GLN A C 1
ATOM 1538 O O . GLN A 1 185 ? -6.468 -42.222 30.019 1.00 34.06 185 GLN A O 1
ATOM 1543 N N . VAL A 1 186 ? -8.633 -42.597 30.492 1.00 34.00 186 VAL A N 1
ATOM 1544 C CA . VAL A 1 186 ? -9.155 -42.711 29.110 1.00 34.00 186 VAL A CA 1
ATOM 1545 C C . VAL A 1 186 ? -10.173 -41.618 28.753 1.00 34.00 186 VAL A C 1
ATOM 1547 O O . VAL A 1 186 ? -11.146 -41.453 29.478 1.00 34.00 186 VAL A O 1
ATOM 1550 N N . ALA A 1 187 ? -10.011 -40.996 27.575 1.00 33.38 187 ALA A N 1
ATOM 1551 C CA . ALA A 1 187 ? -11.019 -40.279 26.758 1.00 33.38 187 ALA A CA 1
ATOM 1552 C C . ALA A 1 187 ? -10.339 -39.921 25.402 1.00 33.38 187 ALA A C 1
ATOM 1554 O O . ALA A 1 187 ? -9.238 -39.387 25.440 1.00 33.38 187 ALA A O 1
ATOM 1555 N N . ARG A 1 188 ? -10.764 -40.232 24.155 1.00 33.69 188 ARG A N 1
ATOM 1556 C CA . ARG A 1 188 ? -12.089 -40.380 23.488 1.00 33.69 188 ARG A CA 1
ATOM 1557 C C . ARG A 1 188 ? -12.998 -39.172 23.768 1.00 33.69 188 ARG A C 1
ATOM 1559 O O . ARG A 1 188 ? -13.304 -38.959 24.923 1.00 33.69 188 ARG A O 1
ATOM 1566 N N . HIS A 1 189 ? -13.526 -38.374 22.835 1.00 34.31 189 HIS A N 1
ATOM 1567 C CA . HIS A 1 189 ? -13.662 -38.383 21.361 1.00 34.31 189 HIS A CA 1
ATOM 1568 C C . HIS A 1 189 ? -14.080 -36.943 20.922 1.00 34.31 189 HIS A C 1
ATOM 1570 O O . HIS A 1 189 ? -14.461 -36.170 21.792 1.00 34.31 189 HIS A O 1
ATOM 1576 N N . LYS A 1 190 ? -14.129 -36.486 19.656 1.00 34.69 190 LYS A N 1
ATOM 1577 C CA . LYS A 1 190 ? -13.683 -36.929 18.306 1.00 34.69 190 LYS A CA 1
ATOM 1578 C C . LYS A 1 190 ? -13.925 -35.734 17.342 1.00 34.69 190 LYS A C 1
ATOM 1580 O O . LYS A 1 190 ? -14.919 -35.042 17.519 1.00 34.69 190 LYS A O 1
ATOM 1585 N N . VAL A 1 191 ? -13.090 -35.514 16.315 1.00 30.52 191 VAL A N 1
ATOM 1586 C CA . VAL A 1 191 ? -13.324 -34.457 15.295 1.00 30.52 191 VAL A CA 1
ATOM 1587 C C . VAL A 1 191 ? -14.460 -34.851 14.340 1.00 30.52 191 VAL A C 1
ATOM 1589 O O . VAL A 1 191 ? -14.513 -35.997 13.887 1.00 30.52 191 VAL A O 1
ATOM 1592 N N . ILE A 1 192 ? -15.343 -33.901 14.017 1.00 36.28 192 ILE A N 1
ATOM 1593 C CA . ILE A 1 192 ? -16.329 -34.007 12.932 1.00 36.28 192 ILE A CA 1
ATOM 1594 C C . ILE A 1 192 ? -15.983 -32.952 11.883 1.00 36.28 192 ILE A C 1
ATOM 1596 O O . ILE A 1 192 ? -15.850 -31.776 12.204 1.00 36.28 192 ILE A O 1
ATOM 1600 N N . SER A 1 193 ? -15.829 -33.404 10.645 1.00 33.19 193 SER A N 1
ATOM 1601 C CA . SER A 1 193 ? -15.725 -32.580 9.445 1.00 33.19 193 SER A CA 1
ATOM 1602 C C . SER A 1 193 ? -17.105 -32.317 8.849 1.00 33.19 193 SER A C 1
ATOM 1604 O O . SER A 1 193 ? -17.914 -33.247 8.795 1.00 33.19 193 SER A O 1
ATOM 1606 N N . ASN A 1 194 ? -17.307 -31.114 8.320 1.00 39.12 194 ASN A N 1
ATOM 1607 C CA . ASN A 1 194 ? -17.884 -30.850 6.997 1.00 39.12 194 ASN A CA 1
ATOM 1608 C C . ASN A 1 194 ? -17.518 -29.420 6.590 1.00 39.12 194 ASN A C 1
ATOM 1610 O O . ASN A 1 194 ? -17.582 -28.553 7.487 1.00 39.12 194 ASN A O 1
#

InterPro domains:
  IPR000648 Oxysterol-binding protein [PTHR10972] (2-134)
  IPR037239 Oxysterol-binding protein superfamily [SSF144000] (2-177)

Foldseek 3Di:
DDFDDQDPDDDPLRHQWDKAFDDDVVRTQWIWTDHPQAWIWIQGPVVRDIHTPDGCDPVVVVPDDDDDDDDLVRDDCPPDCNVQVQLVVCVVVVNPVSNVVSVVVSVVVVVVVVVVCVVVVHDDDDDQWDADPVVRDIDGPQDPPDDDDPQFFDDWDDDPNHIDTDTPPPPPDDDDDDDDDDDDDDDDDDDDDD

pLDDT: mean 86.42, std 19.97, range [28.67, 98.69]

Radius of gyration: 27.85 Å; chains: 1; bounding box: 54×68×65 Å